Protein AF-A0A1M5NQN8-F1 (afdb_monomer)

Solvent-accessible surface area (backbone atoms only — not comparable to full-atom values): 20149 Å² total; per-residue (Å²): 104,71,67,58,52,50,56,49,52,51,57,57,68,63,47,86,49,91,84,40,35,64,59,48,24,51,52,28,48,53,45,14,55,54,44,23,55,51,35,32,51,47,25,56,45,39,74,43,70,55,73,61,19,51,55,47,24,47,38,27,42,52,36,19,49,41,28,49,76,54,67,59,42,78,74,46,61,62,46,47,54,61,38,53,51,44,54,52,55,56,66,67,54,67,66,55,68,77,81,61,94,63,87,83,78,69,90,84,66,91,66,89,72,79,67,76,72,71,77,74,75,77,72,79,78,75,86,70,91,69,92,70,90,75,87,76,85,83,79,83,79,82,78,76,87,75,83,70,80,79,80,73,76,73,87,70,82,78,74,68,59,65,66,58,48,65,64,44,49,62,53,47,66,72,39,42,67,62,51,50,50,52,51,51,52,52,50,50,47,54,52,46,50,54,57,57,70,64,44,93,68,93,68,84,83,89,73,74,88,68,81,83,66,84,86,64,76,88,84,62,82,41,78,45,79,42,88,66,67,31,32,47,32,35,48,95,63,20,35,30,43,36,31,77,54,74,89,58,76,69,42,77,46,23,34,54,87,78,70,47,64,47,76,52,46,54,42,37,39,34,79,88,70,54,73,46,59,39,47,35,28,32,29,41,93,90,28,35,34,39,36,34,36,50,49,87,49,27,48,64,50,49,29,46,47,36,72,40,63,34,37,32,45,59,80,45,76,44,62,21,74,66,34,40,62,56,36,56,72,35,74,83,48,32,68,29,66,53,88,129

Radius of gyration: 38.52 Å; Cα contacts (8 Å, |Δi|>4): 360; chains: 1; bounding box: 118×44×88 Å

Organism: NCBI:txid299255

Mean predicted aligned error: 21.18 Å

pLDDT: mean 73.25, std 17.73, range [36.5, 96.25]

Sequence (340 aa):
MALVGLVFLMAVLLHGMAGASLWIGLSGLISAGLGFLASRRRLLDAQRPVAAAAINAAAWGLFSLAMFASGGANWSWWLLIPVMASIVAFSMLPSQTRQSTREGGVWGYQGPMSRPAQPRRNYRVEPSLDGESGEQDYTPYDSHDSQQDDWQPSAAVKIDWGQWTAKLRPLLVRYARPLAAVSAVLVLSLVGIRWYSGLPSAEVEANSAVVAEPLAAPSFEHSVSMPDNYELLLNQDGLIVAWPGDMAPEGELWSLLTAQGERRCRVARFNNGTEYRPVKVEVWKDGVHYAYFSPLDTADMVFDVAMRGNFSLCGYTFGLSGSMDQLRGHPAFALYTRKR

Structure (mmCIF, N/CA/C/O backbone):
data_AF-A0A1M5NQN8-F1
#
_entry.id   AF-A0A1M5NQN8-F1
#
loop_
_atom_site.group_PDB
_atom_site.id
_atom_site.type_symbol
_atom_site.label_atom_id
_atom_site.label_alt_id
_atom_site.label_comp_id
_atom_site.label_asym_id
_atom_site.label_entity_id
_atom_site.label_seq_id
_atom_site.pdbx_PDB_ins_code
_atom_site.Cartn_x
_atom_site.Cartn_y
_atom_site.Cartn_z
_atom_site.occupancy
_atom_site.B_iso_or_equiv
_atom_site.auth_seq_id
_atom_site.auth_comp_id
_atom_site.auth_asym_id
_atom_site.auth_atom_id
_atom_site.pdbx_PDB_model_num
ATOM 1 N N . MET A 1 1 ? -25.262 -2.615 20.911 1.00 60.66 1 MET A N 1
ATOM 2 C CA . MET A 1 1 ? -23.922 -3.238 20.954 1.00 60.66 1 MET A CA 1
ATOM 3 C C . MET A 1 1 ? -23.629 -4.004 19.672 1.00 60.66 1 MET A C 1
ATOM 5 O O . MET A 1 1 ? -22.731 -3.579 18.968 1.00 60.66 1 MET A O 1
ATOM 9 N N . ALA A 1 2 ? -24.416 -5.024 19.301 1.00 55.19 2 ALA A N 1
ATOM 10 C CA . ALA A 1 2 ? -24.197 -5.793 18.063 1.00 55.19 2 ALA A CA 1
ATOM 11 C C . ALA A 1 2 ? -24.144 -4.932 16.782 1.00 55.19 2 ALA A C 1
ATOM 13 O O . ALA A 1 2 ? -23.232 -5.085 15.982 1.00 55.19 2 ALA A O 1
ATOM 14 N N . LEU A 1 3 ? -25.049 -3.957 16.639 1.00 60.19 3 LEU A N 1
ATOM 15 C CA . LEU A 1 3 ? -25.075 -3.051 15.482 1.00 60.19 3 LEU A CA 1
ATOM 16 C C . LEU A 1 3 ? -23.837 -2.135 15.403 1.00 60.19 3 LEU A C 1
ATOM 18 O O . LEU A 1 3 ? -23.342 -1.873 14.318 1.00 60.19 3 LEU A O 1
ATOM 22 N N . VAL A 1 4 ? -23.290 -1.712 16.549 1.00 62.19 4 VAL A N 1
ATOM 23 C CA . VAL A 1 4 ? -22.056 -0.901 16.612 1.00 62.19 4 VAL A CA 1
ATOM 24 C C . VAL A 1 4 ? -20.844 -1.743 16.211 1.00 62.19 4 VAL A C 1
ATOM 26 O O . VAL A 1 4 ? -20.014 -1.290 15.433 1.00 62.19 4 VAL A O 1
ATOM 29 N N . GLY A 1 5 ? -20.785 -2.994 16.683 1.00 62.47 5 GLY A N 1
ATOM 30 C CA . GLY A 1 5 ? -19.760 -3.949 16.265 1.00 62.47 5 GLY A CA 1
ATOM 31 C C . GLY A 1 5 ? -19.822 -4.252 14.768 1.00 62.47 5 GLY A C 1
ATOM 32 O O . GLY A 1 5 ? -18.787 -4.279 14.120 1.00 62.47 5 GLY A O 1
ATOM 33 N N . LEU A 1 6 ? -21.023 -4.405 14.203 1.00 65.25 6 LEU A N 1
ATOM 34 C CA . LEU A 1 6 ? -21.218 -4.706 12.783 1.00 65.25 6 LEU A CA 1
ATOM 35 C C . LEU A 1 6 ? -20.843 -3.531 11.869 1.00 65.25 6 LEU A C 1
ATOM 37 O O . LEU A 1 6 ? -20.145 -3.734 10.881 1.00 65.25 6 LEU A O 1
ATOM 41 N N . VAL A 1 7 ? -21.239 -2.302 12.222 1.00 64.62 7 VAL A N 1
ATOM 42 C CA . VAL A 1 7 ? -20.843 -1.087 11.484 1.00 64.62 7 VAL A CA 1
ATOM 43 C C . VAL A 1 7 ? -19.325 -0.909 11.505 1.00 64.62 7 VAL A C 1
ATOM 45 O O . VAL A 1 7 ? -18.723 -0.581 10.485 1.00 64.62 7 VAL A O 1
ATOM 48 N N . PHE A 1 8 ? -18.690 -1.182 12.644 1.00 64.75 8 PHE A N 1
ATOM 49 C CA . PHE A 1 8 ? -17.242 -1.089 12.757 1.00 64.75 8 PHE A CA 1
ATOM 50 C C . PHE A 1 8 ? -16.509 -2.201 11.991 1.00 64.75 8 PHE A C 1
ATOM 52 O O . PHE A 1 8 ? -15.527 -1.928 11.309 1.00 64.75 8 PHE A O 1
ATOM 59 N N . LEU A 1 9 ? -17.006 -3.439 12.039 1.00 65.75 9 LEU A N 1
ATOM 60 C CA . LEU A 1 9 ? -16.447 -4.567 11.289 1.00 65.75 9 LEU A CA 1
ATOM 61 C C . LEU A 1 9 ? -16.553 -4.318 9.776 1.00 65.75 9 LEU A C 1
ATOM 63 O O . LEU A 1 9 ? -15.612 -4.586 9.036 1.00 65.75 9 LEU A O 1
ATOM 67 N N . MET A 1 10 ? -17.648 -3.704 9.323 1.00 63.75 10 MET A N 1
ATOM 68 C CA . MET A 1 10 ? -17.805 -3.290 7.930 1.00 63.75 10 MET A CA 1
ATOM 69 C C . MET A 1 10 ? -16.826 -2.167 7.538 1.00 63.75 10 MET A C 1
ATOM 71 O O . MET A 1 10 ? -16.223 -2.235 6.470 1.00 63.75 10 MET A O 1
ATOM 75 N N . ALA A 1 11 ? -16.599 -1.177 8.410 1.00 63.69 11 ALA A N 1
ATOM 76 C CA . ALA A 1 11 ? -15.593 -0.128 8.194 1.00 63.69 11 ALA A CA 1
ATOM 77 C C . ALA A 1 11 ? -14.153 -0.683 8.158 1.00 63.69 11 ALA A C 1
ATOM 79 O O . ALA A 1 11 ? -13.321 -0.212 7.388 1.00 63.69 11 ALA A O 1
ATOM 80 N N . VAL A 1 12 ? -13.886 -1.725 8.950 1.00 64.62 12 VAL A N 1
ATOM 81 C CA . VAL A 1 12 ? -12.635 -2.496 8.971 1.00 64.62 12 VAL A CA 1
ATOM 82 C C . VAL A 1 12 ? -12.430 -3.312 7.689 1.00 64.62 12 VAL A C 1
ATOM 84 O O . VAL A 1 12 ? -11.321 -3.353 7.167 1.00 64.62 12 VAL A O 1
ATOM 87 N N . LEU A 1 13 ? -13.477 -3.935 7.142 1.00 63.62 13 LEU A N 1
ATOM 88 C CA . LEU A 1 13 ? -13.383 -4.717 5.900 1.00 63.62 13 LEU A CA 1
ATOM 89 C C . LEU A 1 13 ? -13.145 -3.837 4.665 1.00 63.62 13 LEU A C 1
ATOM 91 O O . LEU A 1 13 ? -12.496 -4.264 3.714 1.00 63.62 13 LEU A O 1
ATOM 95 N N . LEU A 1 14 ? -13.618 -2.591 4.693 1.00 59.41 14 LEU A N 1
ATOM 96 C CA . LEU A 1 14 ? -13.398 -1.603 3.631 1.00 59.41 14 LEU A CA 1
ATOM 97 C C . LEU A 1 14 ? -11.989 -0.970 3.671 1.00 59.41 14 LEU A C 1
ATOM 99 O O . LEU A 1 14 ? -11.660 -0.144 2.822 1.00 59.41 14 LEU A O 1
ATOM 103 N N . HIS A 1 15 ? -11.137 -1.365 4.624 1.00 59.12 15 HIS A N 1
ATOM 104 C CA . HIS A 1 15 ? -9.802 -0.799 4.843 1.00 59.12 15 HIS A CA 1
ATOM 105 C C . HIS A 1 15 ? -8.756 -1.162 3.780 1.00 59.12 15 HIS A C 1
ATOM 107 O O . HIS A 1 15 ? -7.703 -0.535 3.726 1.00 59.12 15 HIS A O 1
ATOM 113 N N . GLY A 1 16 ? -9.034 -2.142 2.914 1.00 53.38 16 GLY A N 1
ATOM 114 C CA . GLY A 1 16 ? -8.096 -2.607 1.884 1.00 53.38 16 GLY A CA 1
ATOM 115 C C . GLY A 1 16 ? -7.756 -1.585 0.789 1.00 53.38 16 GLY A C 1
ATOM 116 O O . GLY A 1 16 ? -6.960 -1.891 -0.094 1.00 53.38 16 GLY A O 1
ATOM 117 N N . MET A 1 17 ? -8.337 -0.381 0.816 1.00 53.09 17 MET A N 1
ATOM 118 C CA . MET A 1 17 ? -8.024 0.693 -0.127 1.00 53.09 17 MET A CA 1
ATOM 119 C C . MET A 1 17 ? -7.106 1.726 0.541 1.00 53.09 17 MET A C 1
ATOM 121 O O . MET A 1 17 ? -7.462 2.346 1.544 1.00 53.09 17 MET A O 1
ATOM 125 N N . ALA A 1 18 ? -5.898 1.875 -0.008 1.00 46.16 18 ALA A N 1
ATOM 126 C CA . ALA A 1 18 ? -4.825 2.721 0.511 1.00 46.16 18 ALA A CA 1
ATOM 127 C C . ALA A 1 18 ? -5.304 4.144 0.884 1.00 46.16 18 ALA A C 1
ATOM 129 O O . ALA A 1 18 ? -5.974 4.808 0.095 1.00 46.16 18 ALA A O 1
ATOM 130 N N . GLY A 1 19 ? -4.949 4.606 2.092 1.00 57.12 19 GLY A N 1
ATOM 131 C CA . GLY A 1 19 ? -5.297 5.939 2.621 1.00 57.12 19 GLY A CA 1
ATOM 132 C C . GLY A 1 19 ? -6.393 5.972 3.702 1.00 57.12 19 GLY A C 1
ATOM 133 O O . GLY A 1 19 ? -6.765 7.044 4.175 1.00 57.12 19 GLY A O 1
ATOM 134 N N . ALA A 1 20 ? -6.905 4.818 4.139 1.00 66.00 20 ALA A N 1
ATOM 135 C CA . ALA A 1 20 ? -8.083 4.725 5.010 1.00 66.00 20 ALA A CA 1
ATOM 136 C C . ALA A 1 20 ? -7.829 4.827 6.537 1.00 66.00 20 ALA A C 1
ATOM 138 O O . ALA A 1 20 ? -8.772 4.687 7.318 1.00 66.00 20 ALA A O 1
ATOM 139 N N . SER A 1 21 ? -6.601 5.076 7.009 1.00 71.19 21 SER A N 1
ATOM 140 C CA . SER A 1 21 ? -6.281 5.098 8.456 1.00 71.19 21 SER A CA 1
ATOM 141 C C . SER A 1 21 ? -6.960 6.243 9.219 1.00 71.19 21 SER A C 1
ATOM 143 O O . SER A 1 21 ? -7.408 6.049 10.351 1.00 71.19 21 SER A O 1
ATOM 145 N N . LEU A 1 22 ? -7.134 7.406 8.581 1.00 71.38 22 LEU A N 1
ATOM 146 C CA . LEU A 1 22 ? -7.891 8.529 9.145 1.00 71.38 22 LEU A CA 1
ATOM 147 C C . LEU A 1 22 ? -9.381 8.189 9.296 1.00 71.38 22 LEU A C 1
ATOM 149 O O . LEU A 1 22 ? -9.979 8.464 10.336 1.00 71.38 22 LEU A O 1
ATOM 153 N N . TRP A 1 23 ? -9.964 7.528 8.295 1.00 73.81 23 TRP A N 1
ATOM 154 C CA . TRP A 1 23 ? -11.361 7.094 8.323 1.00 73.81 23 TRP A CA 1
ATOM 155 C C . TRP A 1 23 ? -11.611 6.027 9.389 1.00 73.81 23 TRP A C 1
ATOM 157 O O . TRP A 1 23 ? -12.623 6.089 10.087 1.00 73.81 23 TRP A O 1
ATOM 167 N N . ILE A 1 24 ? -10.666 5.104 9.593 1.00 74.44 24 ILE A N 1
ATOM 168 C CA . ILE A 1 24 ? -10.747 4.134 10.690 1.00 74.44 24 ILE A CA 1
ATOM 169 C C . ILE A 1 24 ? -10.656 4.816 12.046 1.00 74.44 24 ILE A C 1
ATOM 171 O O . ILE A 1 24 ? -11.507 4.551 12.892 1.00 74.44 24 ILE A O 1
ATOM 175 N N . GLY A 1 25 ? -9.691 5.714 12.250 1.00 73.94 25 GLY A N 1
ATOM 176 C CA . GLY A 1 25 ? -9.583 6.461 13.504 1.00 73.94 25 GLY A CA 1
ATOM 177 C C . GLY A 1 25 ? -10.870 7.228 13.824 1.00 73.94 25 GLY A C 1
ATOM 178 O O . GLY A 1 25 ? -11.370 7.167 14.947 1.00 73.94 25 GLY A O 1
ATOM 179 N N . LEU A 1 26 ? -11.465 7.873 12.817 1.00 77.81 26 LEU A N 1
ATOM 180 C CA . LEU A 1 26 ? -12.710 8.629 12.962 1.00 77.81 26 LEU A CA 1
ATOM 181 C C . LEU A 1 26 ? -13.907 7.708 13.245 1.00 77.81 26 LEU A C 1
ATOM 183 O O . LEU A 1 26 ? -14.689 7.973 14.160 1.00 77.81 26 LEU A O 1
ATOM 187 N N . SER A 1 27 ? -14.015 6.582 12.534 1.00 78.81 27 SER A N 1
ATOM 188 C CA . SER A 1 27 ? -15.051 5.573 12.792 1.00 78.81 27 SER A CA 1
ATOM 189 C C . SER A 1 27 ? -14.915 4.939 14.182 1.00 78.81 27 SER A C 1
ATOM 191 O O . SER A 1 27 ? -15.915 4.733 14.866 1.00 78.81 27 SER A O 1
ATOM 193 N N . GLY A 1 28 ? -13.686 4.691 14.644 1.00 79.75 28 GLY A N 1
ATOM 194 C CA . GLY A 1 28 ? -13.396 4.170 15.975 1.00 79.75 28 GLY A CA 1
ATOM 195 C C . GLY A 1 28 ? -13.783 5.160 17.074 1.00 79.75 28 GLY A C 1
ATOM 196 O O . GLY A 1 28 ? -14.338 4.757 18.095 1.00 79.75 28 GLY A O 1
ATOM 197 N N . LEU A 1 29 ? -13.604 6.462 16.835 1.00 80.94 29 LEU A N 1
ATOM 198 C CA . LEU A 1 29 ? -13.992 7.522 17.768 1.00 80.94 29 LEU A CA 1
ATOM 199 C C . LEU A 1 29 ? -15.522 7.667 17.873 1.00 80.94 29 LEU A C 1
ATOM 201 O O . LEU A 1 29 ? -16.063 7.802 18.973 1.00 80.94 29 LEU A O 1
ATOM 205 N N . ILE A 1 30 ? -16.235 7.538 16.748 1.00 83.38 30 ILE A N 1
ATOM 206 C CA . ILE A 1 30 ? -17.706 7.451 16.730 1.00 83.38 30 ILE A CA 1
ATOM 207 C C . ILE A 1 30 ? -18.174 6.194 17.482 1.00 83.38 30 ILE A C 1
ATOM 209 O O . ILE A 1 30 ? -19.065 6.271 18.335 1.00 83.38 30 ILE A O 1
ATOM 213 N N . SER A 1 31 ? -17.540 5.046 17.227 1.00 83.06 31 SER A N 1
ATOM 214 C CA . SER A 1 31 ? -17.816 3.785 17.924 1.00 83.06 31 SER A CA 1
ATOM 215 C C . SER A 1 31 ? -17.537 3.867 19.426 1.00 83.06 31 SER A C 1
ATOM 217 O O . SER A 1 31 ? -18.308 3.310 20.204 1.00 83.06 31 SER A O 1
ATOM 219 N N . ALA A 1 32 ? -16.522 4.622 19.860 1.00 85.19 32 ALA A N 1
ATOM 220 C CA . ALA A 1 32 ? -16.271 4.928 21.271 1.00 85.19 32 ALA A CA 1
ATOM 221 C C . ALA A 1 32 ? -17.464 5.651 21.914 1.00 85.19 32 ALA A C 1
ATOM 223 O O . ALA A 1 32 ? -17.927 5.251 22.985 1.00 85.19 32 ALA A O 1
ATOM 224 N N . GLY A 1 33 ? -17.996 6.685 21.252 1.00 83.31 33 GLY A N 1
ATOM 225 C CA . GLY A 1 33 ? -19.160 7.433 21.735 1.00 83.31 33 GLY A CA 1
ATOM 226 C C . GLY A 1 33 ? -20.417 6.563 21.831 1.00 83.31 33 GLY A C 1
ATOM 227 O O . GLY A 1 33 ? -21.082 6.522 22.871 1.00 83.31 33 GLY A O 1
ATOM 228 N N . LEU A 1 34 ? -20.714 5.799 20.777 1.00 84.25 34 LEU A N 1
ATOM 229 C CA . LEU A 1 34 ? -21.852 4.874 20.753 1.00 84.25 34 LEU A CA 1
ATOM 230 C C . LEU A 1 34 ? -21.693 3.742 21.778 1.00 84.25 34 LEU A C 1
ATOM 232 O O . LEU A 1 34 ? -22.647 3.390 22.477 1.00 84.25 34 LEU A O 1
ATOM 236 N N . GLY A 1 35 ? -20.482 3.199 21.903 1.00 84.94 35 GLY A N 1
ATOM 237 C CA . GLY A 1 35 ? -20.117 2.176 22.876 1.00 84.94 35 GLY A CA 1
ATOM 238 C C . GLY A 1 35 ? -20.283 2.663 24.312 1.00 84.94 35 GLY A C 1
ATOM 239 O O . GLY A 1 35 ? -20.822 1.925 25.137 1.00 84.94 35 GLY A O 1
ATOM 240 N N . PHE A 1 36 ? -19.909 3.914 24.599 1.00 85.75 36 PHE A N 1
ATOM 241 C CA . PHE A 1 36 ? -20.115 4.555 25.899 1.00 85.75 36 PHE A CA 1
ATOM 242 C C . PHE A 1 36 ? -21.596 4.726 26.238 1.00 85.75 36 PHE A C 1
ATOM 244 O O . PHE A 1 36 ? -22.023 4.389 27.340 1.00 85.75 36 PHE A O 1
ATOM 251 N N . LEU A 1 37 ? -22.409 5.234 25.307 1.00 84.88 37 LEU A N 1
ATOM 252 C CA . LEU A 1 37 ? -23.844 5.415 25.547 1.00 84.88 37 LEU A CA 1
ATOM 253 C C . LEU A 1 37 ? -24.545 4.070 25.760 1.00 84.88 37 LEU A C 1
ATOM 255 O O . LEU A 1 37 ? -25.381 3.927 26.657 1.00 84.88 37 LEU A O 1
ATOM 259 N N . ALA A 1 38 ? -24.163 3.060 24.979 1.00 85.06 38 ALA A N 1
ATOM 260 C CA . ALA A 1 38 ? -24.702 1.718 25.110 1.00 85.06 38 ALA A CA 1
ATOM 261 C C . ALA A 1 38 ? -24.260 1.033 26.417 1.00 85.06 38 ALA A C 1
ATOM 263 O O . ALA A 1 38 ? -25.084 0.378 27.061 1.00 85.06 38 ALA A O 1
ATOM 264 N N . SER A 1 39 ? -22.998 1.192 26.841 1.00 85.56 39 SER A N 1
ATOM 265 C CA . SER A 1 39 ? -22.511 0.635 28.111 1.00 85.56 39 SER A CA 1
ATOM 266 C C . SER A 1 39 ? -23.106 1.381 29.301 1.00 85.56 39 SER A C 1
ATOM 268 O O . SER A 1 39 ? -23.525 0.741 30.260 1.00 85.56 39 SER A O 1
ATOM 270 N N . ARG A 1 40 ? -23.256 2.709 29.217 1.00 84.69 40 ARG A N 1
ATOM 271 C CA . ARG A 1 40 ? -23.971 3.524 30.208 1.00 84.69 40 ARG A CA 1
ATOM 272 C C . ARG A 1 40 ? -25.402 3.036 30.396 1.00 84.69 40 ARG A C 1
ATOM 274 O O . ARG A 1 40 ? -25.803 2.836 31.536 1.00 84.69 40 ARG A O 1
ATOM 281 N N . ARG A 1 41 ? -26.153 2.812 29.312 1.00 84.19 41 ARG A N 1
ATOM 282 C CA . ARG A 1 41 ? -27.518 2.269 29.395 1.00 84.19 41 ARG A CA 1
ATOM 283 C C . ARG A 1 41 ? -27.532 0.914 30.107 1.00 84.19 41 ARG A C 1
ATOM 285 O O . ARG A 1 41 ? -28.234 0.766 31.096 1.00 84.19 41 ARG A O 1
ATOM 292 N N . ARG A 1 42 ? -26.697 -0.035 29.669 1.00 82.38 42 ARG A N 1
ATOM 293 C CA . ARG A 1 42 ? -26.606 -1.374 30.283 1.00 82.38 42 ARG A CA 1
ATOM 294 C C . ARG A 1 42 ? -26.195 -1.338 31.755 1.00 82.38 42 ARG A C 1
ATOM 296 O O . ARG A 1 42 ? -26.707 -2.118 32.547 1.00 82.38 42 ARG A O 1
ATOM 303 N N . LEU A 1 43 ? -25.288 -0.440 32.134 1.00 82.12 43 LEU A N 1
ATOM 304 C CA . LEU A 1 43 ? -24.866 -0.278 33.525 1.00 82.12 43 LEU A CA 1
ATOM 305 C C . LEU A 1 43 ? -25.962 0.339 34.390 1.00 82.12 43 LEU A C 1
ATOM 307 O O . LEU A 1 43 ? -26.111 -0.079 35.534 1.00 82.12 43 LEU A O 1
ATOM 311 N N . LEU A 1 44 ? -26.744 1.279 33.851 1.00 81.50 44 LEU A N 1
ATOM 312 C CA . LEU A 1 44 ? -27.929 1.807 34.529 1.00 81.50 44 LEU A CA 1
ATOM 313 C C . LEU A 1 44 ? -28.987 0.711 34.723 1.00 81.50 44 LEU A C 1
ATOM 315 O O . LEU A 1 44 ? -29.487 0.560 35.835 1.00 81.50 44 LEU A O 1
ATOM 319 N N . ASP A 1 45 ? -29.243 -0.104 33.695 1.00 79.06 45 ASP A N 1
ATOM 320 C CA . ASP A 1 45 ? -30.159 -1.255 33.768 1.00 79.06 45 ASP A CA 1
ATOM 321 C C . ASP A 1 45 ? -29.682 -2.317 34.784 1.00 79.06 45 ASP A C 1
ATOM 323 O O . ASP A 1 45 ? -30.486 -3.006 35.409 1.00 79.06 45 ASP A O 1
ATOM 327 N N . ALA A 1 46 ? -28.367 -2.442 34.981 1.00 77.50 46 ALA A N 1
ATOM 328 C CA . ALA A 1 46 ? -27.750 -3.335 35.964 1.00 77.50 46 ALA A CA 1
ATOM 329 C C . ALA A 1 46 ? -27.501 -2.677 37.340 1.00 77.50 46 ALA A C 1
ATOM 331 O O . ALA A 1 46 ? -26.881 -3.302 38.200 1.00 77.50 46 ALA A O 1
ATOM 332 N N . GLN A 1 47 ? -27.925 -1.421 37.546 1.00 80.06 47 GLN A N 1
ATOM 333 C CA . GLN A 1 47 ? -27.672 -0.615 38.755 1.00 80.06 47 GLN A CA 1
ATOM 334 C C . GLN A 1 47 ? -26.189 -0.542 39.175 1.00 80.06 47 GLN A C 1
ATOM 336 O O . GLN A 1 47 ? -25.843 -0.434 40.352 1.00 80.06 47 GLN A O 1
ATOM 341 N N . ARG A 1 48 ? -25.277 -0.597 38.202 1.00 77.25 48 ARG A N 1
ATOM 342 C CA . ARG A 1 48 ? -23.828 -0.506 38.408 1.00 77.25 48 ARG A CA 1
ATOM 343 C C . ARG A 1 48 ? -23.342 0.936 38.218 1.00 77.25 48 ARG A C 1
ATOM 345 O O . ARG A 1 48 ? -23.979 1.724 37.516 1.00 77.25 48 ARG A O 1
ATOM 352 N N . PRO A 1 49 ? -22.196 1.313 38.816 1.00 84.88 49 PRO A N 1
ATOM 353 C CA . PRO A 1 49 ? -21.656 2.655 38.655 1.00 84.88 49 PRO A CA 1
ATOM 354 C C . PRO A 1 49 ? -21.369 2.958 37.180 1.00 84.88 49 PRO A C 1
ATOM 356 O O . PRO A 1 49 ? -20.613 2.248 36.517 1.00 84.88 49 PRO A O 1
ATOM 359 N N . VAL A 1 50 ? -21.917 4.074 36.692 1.00 81.56 50 VAL A N 1
ATOM 360 C CA . VAL A 1 50 ? -21.742 4.549 35.306 1.00 81.56 50 VAL A CA 1
ATOM 361 C C . VAL A 1 50 ? -20.269 4.800 34.964 1.00 81.56 50 VAL A C 1
ATOM 363 O O . VAL A 1 50 ? -19.896 4.749 33.799 1.00 81.56 50 VAL A O 1
ATOM 366 N N . ALA A 1 51 ? -19.406 4.992 35.967 1.00 81.25 51 ALA A N 1
ATOM 367 C CA . ALA A 1 51 ? -17.960 5.103 35.777 1.00 81.25 51 ALA A CA 1
ATOM 368 C C . ALA A 1 51 ? -17.359 3.897 35.030 1.00 81.25 51 ALA A C 1
ATOM 370 O O . ALA A 1 51 ? -16.425 4.074 34.254 1.00 81.25 51 ALA A O 1
ATOM 371 N N . ALA A 1 52 ? -17.926 2.694 35.181 1.00 81.75 52 ALA A N 1
ATOM 372 C CA . ALA A 1 52 ? -17.471 1.520 34.438 1.00 81.75 52 ALA A CA 1
ATOM 373 C C . ALA A 1 52 ? -17.707 1.647 32.918 1.00 81.75 52 ALA A C 1
ATOM 375 O O . ALA A 1 52 ? -16.987 1.028 32.141 1.00 81.75 52 ALA A O 1
ATOM 376 N N . ALA A 1 53 ? -18.639 2.499 32.466 1.00 83.38 53 ALA A N 1
ATOM 377 C CA . ALA A 1 53 ? -18.877 2.754 31.042 1.00 83.38 53 ALA A CA 1
ATOM 378 C C . ALA A 1 53 ? -17.636 3.342 30.355 1.00 83.38 53 ALA A C 1
ATOM 380 O O . ALA A 1 53 ? -17.418 3.105 29.164 1.00 83.38 53 ALA A O 1
ATOM 381 N N . ALA A 1 54 ? -16.811 4.072 31.119 1.00 82.81 54 ALA A N 1
ATOM 382 C CA . ALA A 1 54 ? -15.577 4.679 30.640 1.00 82.81 54 ALA A CA 1
ATOM 383 C C . ALA A 1 54 ? -14.537 3.636 30.213 1.00 82.81 54 ALA A C 1
ATOM 385 O O . ALA A 1 54 ? -13.717 3.942 29.360 1.00 82.81 54 ALA A O 1
ATOM 386 N N . ILE A 1 55 ? -14.595 2.402 30.732 1.00 83.31 55 ILE A N 1
ATOM 387 C CA . ILE A 1 55 ? -13.688 1.316 30.326 1.00 83.31 55 ILE A CA 1
ATOM 388 C C . ILE A 1 55 ? -13.892 0.980 28.845 1.00 83.31 55 ILE A C 1
ATOM 390 O O . ILE A 1 55 ? -12.924 0.873 28.099 1.00 83.31 55 ILE A O 1
ATOM 394 N N . ASN A 1 56 ? -15.149 0.877 28.402 1.00 83.50 56 ASN A N 1
ATOM 395 C CA . ASN A 1 56 ? -15.468 0.615 26.997 1.00 83.50 56 ASN A CA 1
ATOM 396 C C . ASN A 1 56 ? -15.016 1.783 26.105 1.00 83.50 56 ASN A C 1
ATOM 398 O O . ASN A 1 56 ? -14.363 1.585 25.086 1.00 83.50 56 ASN A O 1
ATOM 402 N N . ALA A 1 57 ? -15.301 3.018 26.532 1.00 85.25 57 ALA A N 1
ATOM 403 C CA . ALA A 1 57 ? -14.867 4.216 25.815 1.00 85.25 57 ALA A CA 1
ATOM 404 C C . ALA A 1 57 ? -13.335 4.302 25.705 1.00 85.25 57 ALA A C 1
ATOM 406 O O . ALA A 1 57 ? -12.812 4.631 24.645 1.00 85.25 57 ALA A O 1
ATOM 407 N N . ALA A 1 58 ? -12.620 3.967 26.782 1.00 84.69 58 ALA A N 1
ATOM 408 C CA . ALA A 1 58 ? -11.164 3.952 26.819 1.00 84.69 58 ALA A CA 1
ATOM 409 C C . ALA A 1 58 ? -10.580 2.867 25.907 1.00 84.69 58 ALA A C 1
ATOM 411 O O . ALA A 1 58 ? -9.627 3.150 25.190 1.00 84.69 58 ALA A O 1
ATOM 412 N N . ALA A 1 59 ? -11.162 1.663 25.876 1.00 86.19 59 ALA A N 1
ATOM 413 C CA . ALA A 1 59 ? -10.718 0.591 24.983 1.00 86.19 59 ALA A CA 1
ATOM 414 C C . ALA A 1 59 ? -10.835 1.002 23.505 1.00 86.19 59 ALA A C 1
ATOM 416 O O . ALA A 1 59 ? -9.868 0.892 22.752 1.00 86.19 59 ALA A O 1
ATOM 417 N N . TRP A 1 60 ? -11.985 1.555 23.108 1.00 85.75 60 TRP A N 1
ATOM 418 C CA . TRP A 1 60 ? -12.192 2.085 21.757 1.00 85.75 60 TRP A CA 1
ATOM 419 C C . TRP A 1 60 ? -11.296 3.285 21.438 1.00 85.75 60 TRP A C 1
ATOM 421 O O . TRP A 1 60 ? -10.774 3.387 20.328 1.00 85.75 60 TRP A O 1
ATOM 431 N N . GLY A 1 61 ? -11.094 4.185 22.403 1.00 85.38 61 GLY A N 1
ATOM 432 C CA . GLY A 1 61 ? -10.219 5.346 22.254 1.00 85.38 61 GLY A CA 1
ATOM 433 C C . GLY A 1 61 ? -8.757 4.951 22.056 1.00 85.38 61 GLY A C 1
ATOM 434 O O . GLY A 1 61 ? -8.116 5.446 21.134 1.00 85.38 61 GLY A O 1
ATOM 435 N N . LEU A 1 62 ? -8.250 4.011 22.861 1.00 85.50 62 LEU A N 1
ATOM 436 C CA . LEU A 1 62 ? -6.894 3.473 22.735 1.00 85.50 62 LEU A CA 1
ATOM 437 C C . LEU A 1 62 ? -6.690 2.766 21.398 1.00 85.50 62 LEU A C 1
ATOM 439 O O . LEU A 1 62 ? -5.683 2.999 20.738 1.00 85.50 62 LEU A O 1
ATOM 443 N N . PHE A 1 63 ? -7.657 1.953 20.972 1.00 85.31 63 PHE A N 1
ATOM 444 C CA . PHE A 1 63 ? -7.617 1.312 19.663 1.00 85.31 63 PHE A CA 1
ATOM 445 C C . PHE A 1 63 ? -7.584 2.348 18.524 1.00 85.31 63 PHE A C 1
ATOM 447 O O . PHE A 1 63 ? -6.736 2.266 17.638 1.00 85.31 63 PHE A O 1
ATOM 454 N N . SER A 1 64 ? -8.451 3.364 18.576 1.00 84.31 64 SER A N 1
ATOM 455 C CA . SER A 1 64 ? -8.519 4.420 17.552 1.00 84.31 64 SER A CA 1
ATOM 456 C C . SER A 1 64 ? -7.233 5.242 17.497 1.00 84.31 64 SER A C 1
ATOM 458 O O . SER A 1 64 ? -6.736 5.550 16.415 1.00 84.31 64 SER A O 1
ATOM 460 N N . LEU A 1 65 ? -6.666 5.560 18.663 1.00 83.94 65 LEU A N 1
ATOM 461 C CA . LEU A 1 65 ? -5.404 6.280 18.781 1.00 83.94 65 LEU A CA 1
ATOM 462 C C . LEU A 1 65 ? -4.230 5.444 18.268 1.00 83.94 65 LEU A C 1
ATOM 464 O O . LEU A 1 65 ? -3.384 5.971 17.554 1.00 83.94 65 LEU A O 1
ATOM 468 N N . ALA A 1 66 ? -4.186 4.150 18.586 1.00 82.81 66 ALA A N 1
ATOM 469 C CA . ALA A 1 66 ? -3.146 3.244 18.107 1.00 82.81 66 ALA A CA 1
ATOM 470 C C . ALA A 1 66 ? -3.217 3.047 16.588 1.00 82.81 66 ALA A C 1
ATOM 472 O O . ALA A 1 66 ? -2.186 3.092 15.919 1.00 82.81 66 ALA A O 1
ATOM 473 N N . MET A 1 67 ? -4.420 2.897 16.028 1.00 81.19 67 MET A N 1
ATOM 474 C CA . MET A 1 67 ? -4.637 2.855 14.578 1.00 81.19 67 MET A CA 1
ATOM 475 C C . MET A 1 67 ? -4.182 4.151 13.907 1.00 81.19 67 MET A C 1
ATOM 477 O O . MET A 1 67 ? -3.461 4.117 12.908 1.00 81.19 67 MET A O 1
ATOM 481 N N . PHE A 1 68 ? -4.539 5.296 14.495 1.00 79.44 68 PHE A N 1
ATOM 482 C CA . PHE A 1 68 ? -4.111 6.595 13.995 1.00 79.44 68 PHE A CA 1
ATOM 483 C C . PHE A 1 68 ? -2.593 6.764 14.075 1.00 79.44 68 PHE A C 1
ATOM 485 O O . PHE A 1 68 ? -2.004 7.158 13.084 1.00 79.44 68 PHE A O 1
ATOM 492 N N . ALA A 1 69 ? -1.948 6.430 15.196 1.00 79.56 69 ALA A N 1
ATOM 493 C CA . ALA A 1 69 ? -0.510 6.619 15.404 1.00 79.56 69 ALA A CA 1
ATOM 494 C C . ALA A 1 69 ? 0.352 5.667 14.561 1.00 79.56 69 ALA A C 1
ATOM 496 O O . ALA A 1 69 ? 1.375 6.077 14.016 1.00 79.56 69 ALA A O 1
ATOM 497 N N . SER A 1 70 ? -0.079 4.415 14.405 1.00 77.75 70 SER A N 1
ATOM 498 C CA . SER A 1 70 ? 0.675 3.376 13.690 1.00 77.75 70 SER A CA 1
ATOM 499 C C . SER A 1 70 ? 0.421 3.330 12.183 1.00 77.75 70 SER A C 1
ATOM 501 O O . SER A 1 70 ? 1.071 2.563 11.484 1.00 77.75 70 SER A O 1
ATOM 503 N N . GLY A 1 71 ? -0.538 4.110 11.671 1.00 72.94 71 GLY A N 1
ATOM 504 C CA . GLY A 1 71 ? -0.860 4.119 10.241 1.00 72.94 71 GLY A CA 1
ATOM 505 C C . GLY A 1 71 ? -1.518 2.825 9.759 1.00 72.94 71 GLY A C 1
ATOM 506 O O . GLY A 1 71 ? -1.507 2.562 8.563 1.00 72.94 71 GLY A O 1
ATOM 507 N N . GLY A 1 72 ? -2.100 2.039 10.671 1.00 70.44 72 GLY A N 1
ATOM 508 C CA . GLY A 1 72 ? -2.702 0.741 10.357 1.00 70.44 72 GLY A CA 1
ATOM 509 C C . GLY A 1 72 ? -1.733 -0.442 10.437 1.00 70.44 72 GLY A C 1
ATOM 510 O O . GLY A 1 72 ? -2.026 -1.499 9.883 1.00 70.44 72 GLY A O 1
ATOM 511 N N . ALA A 1 73 ? -0.593 -0.301 11.123 1.00 74.25 73 ALA A N 1
ATOM 512 C CA . ALA A 1 73 ? 0.364 -1.393 11.288 1.00 74.25 73 ALA A CA 1
ATOM 513 C C . ALA A 1 73 ? -0.284 -2.647 11.902 1.00 74.25 73 ALA A C 1
ATOM 515 O O . ALA A 1 73 ? -1.121 -2.553 12.804 1.00 74.25 73 ALA A O 1
ATOM 516 N N . ASN A 1 74 ? 0.173 -3.831 11.483 1.00 76.19 74 ASN A N 1
ATOM 517 C CA . ASN A 1 74 ? -0.413 -5.125 11.862 1.00 76.19 74 ASN A CA 1
ATOM 518 C C . ASN A 1 74 ? -0.550 -5.336 13.383 1.00 76.19 74 ASN A C 1
ATOM 520 O O . ASN A 1 74 ? -1.483 -5.995 13.835 1.00 76.19 74 ASN A O 1
ATOM 524 N N . TRP A 1 75 ? 0.330 -4.741 14.195 1.00 76.56 75 TRP A N 1
ATOM 525 C CA . TRP A 1 75 ? 0.278 -4.884 15.652 1.00 76.56 75 TRP A CA 1
ATOM 526 C C . TRP A 1 75 ? -0.953 -4.216 16.292 1.00 76.56 75 TRP A C 1
ATOM 528 O O . TRP A 1 75 ? -1.442 -4.672 17.325 1.00 76.56 75 TRP A O 1
ATOM 538 N N . SER A 1 76 ? -1.485 -3.158 15.674 1.00 79.06 76 SER A N 1
ATOM 539 C CA . SER A 1 76 ? -2.634 -2.409 16.195 1.00 79.06 76 SER A CA 1
ATOM 540 C C . SER A 1 76 ? -3.934 -3.225 16.169 1.00 79.06 76 SER A C 1
ATOM 542 O O . SER A 1 76 ? -4.837 -2.977 16.967 1.00 79.06 76 SER A O 1
ATOM 544 N N . TRP A 1 77 ? -4.011 -4.264 15.333 1.00 78.50 77 TRP A N 1
ATOM 545 C CA . TRP A 1 77 ? -5.152 -5.179 15.260 1.00 78.50 77 TRP A CA 1
ATOM 546 C C . TRP A 1 77 ? -5.331 -6.022 16.524 1.00 78.50 77 TRP A C 1
ATOM 548 O O . TRP A 1 77 ? -6.462 -6.347 16.887 1.00 78.50 77 TRP A O 1
ATOM 558 N N . TRP A 1 78 ? -4.253 -6.307 17.261 1.00 80.25 78 TRP A N 1
ATOM 559 C CA . TRP A 1 78 ? -4.339 -7.028 18.536 1.00 80.25 78 TRP A CA 1
ATOM 560 C C . TRP A 1 78 ? -5.132 -6.253 19.597 1.00 80.25 78 TRP A C 1
ATOM 562 O O . TRP A 1 78 ? -5.735 -6.857 20.485 1.00 80.25 78 TRP A O 1
ATOM 572 N N . LEU A 1 79 ? -5.224 -4.923 19.472 1.00 81.81 79 LEU A N 1
ATOM 573 C CA . LEU A 1 79 ? -6.031 -4.080 20.357 1.00 81.81 79 LEU A CA 1
ATOM 574 C C . LEU A 1 79 ? -7.546 -4.216 20.118 1.00 81.81 79 LEU A C 1
ATOM 576 O O . LEU A 1 79 ? -8.326 -3.713 20.925 1.00 81.81 79 LEU A O 1
ATOM 580 N N . LEU A 1 80 ? -7.995 -4.946 19.090 1.00 78.75 80 LEU A N 1
ATOM 581 C CA . LEU A 1 80 ? -9.410 -5.318 18.956 1.00 78.75 80 LEU A CA 1
ATOM 582 C C . LEU A 1 80 ? -9.851 -6.348 19.993 1.00 78.75 80 LEU A C 1
ATOM 584 O O . LEU A 1 80 ? -11.016 -6.354 20.385 1.00 78.75 80 LEU A O 1
ATOM 588 N N . ILE A 1 81 ? -8.942 -7.198 20.473 1.00 78.56 81 ILE A N 1
ATOM 589 C CA . ILE A 1 81 ? -9.255 -8.223 21.475 1.00 78.56 81 ILE A CA 1
ATOM 590 C C . ILE A 1 81 ? -9.844 -7.601 22.754 1.00 78.56 81 ILE A C 1
ATOM 592 O O . ILE A 1 81 ? -10.947 -7.999 23.138 1.00 78.56 81 ILE A O 1
ATOM 596 N N . PRO A 1 82 ? -9.208 -6.604 23.408 1.00 78.50 82 PRO A N 1
ATOM 597 C CA . PRO A 1 82 ? -9.789 -5.971 24.592 1.00 78.50 82 PRO A CA 1
ATOM 598 C C . PRO A 1 82 ? -11.083 -5.201 24.288 1.00 78.50 82 PRO A C 1
ATOM 600 O O . PRO A 1 82 ? -11.983 -5.169 25.130 1.00 78.50 82 PRO A O 1
ATOM 603 N N . VAL A 1 83 ? -11.226 -4.631 23.085 1.00 82.44 83 VAL A N 1
ATOM 604 C CA . VAL A 1 83 ? -12.473 -3.983 22.647 1.00 82.44 83 VAL A CA 1
ATOM 605 C C . VAL A 1 83 ? -13.613 -5.003 22.595 1.00 82.44 83 VAL A C 1
ATOM 607 O O . VAL A 1 83 ? -14.654 -4.798 23.222 1.00 82.44 83 VAL A O 1
ATOM 610 N N . MET A 1 84 ? -13.399 -6.141 21.935 1.00 78.31 84 MET A N 1
ATOM 611 C CA . MET A 1 84 ? -14.381 -7.222 21.839 1.00 78.31 84 MET A CA 1
ATOM 612 C C . MET A 1 84 ? -14.698 -7.827 23.208 1.00 78.31 84 MET A C 1
ATOM 614 O O . MET A 1 84 ? -15.871 -7.999 23.545 1.00 78.31 84 MET A O 1
ATOM 618 N N . ALA A 1 85 ? -13.679 -8.064 24.038 1.00 77.25 85 ALA A N 1
ATOM 619 C CA . ALA A 1 85 ? -13.856 -8.554 25.402 1.00 77.25 85 ALA A CA 1
ATOM 620 C C . ALA A 1 85 ? -14.726 -7.604 26.240 1.00 77.25 85 ALA A C 1
ATOM 622 O O . ALA A 1 85 ? -15.617 -8.055 26.961 1.00 77.25 85 ALA A O 1
ATOM 623 N N . SER A 1 86 ? -14.532 -6.288 26.101 1.00 81.12 86 SER A N 1
ATOM 624 C CA . SER A 1 86 ? -15.352 -5.298 26.803 1.00 81.12 86 SER A CA 1
ATOM 625 C C . SER A 1 86 ? -16.816 -5.341 26.350 1.00 81.12 86 SER A C 1
ATOM 627 O O . SER A 1 86 ? -17.716 -5.341 27.190 1.00 81.12 86 SER A O 1
ATOM 629 N N . ILE A 1 87 ? -17.082 -5.465 25.043 1.00 80.50 87 ILE A N 1
ATOM 630 C CA . ILE A 1 87 ? -18.446 -5.564 24.502 1.00 80.50 87 ILE A CA 1
ATOM 631 C C . ILE A 1 87 ? -19.153 -6.799 25.062 1.00 80.50 87 ILE A C 1
ATOM 633 O O . ILE A 1 87 ? -20.295 -6.691 25.519 1.00 80.50 87 ILE A O 1
ATOM 637 N N . VAL A 1 88 ? -18.470 -7.948 25.069 1.00 77.38 88 VAL A N 1
ATOM 638 C CA . VAL A 1 88 ? -19.000 -9.196 25.631 1.00 77.38 88 VAL A CA 1
ATOM 639 C C . VAL A 1 88 ? -19.287 -9.024 27.122 1.00 77.38 88 VAL A C 1
ATOM 641 O O . VAL A 1 88 ? -20.418 -9.269 27.547 1.00 77.38 88 VAL A O 1
ATOM 644 N N . ALA A 1 89 ? -18.334 -8.497 27.894 1.00 76.94 89 ALA A N 1
ATOM 645 C CA . ALA A 1 89 ? -18.489 -8.281 29.331 1.00 76.94 89 ALA A CA 1
ATOM 646 C C . ALA A 1 89 ? -19.694 -7.385 29.671 1.00 76.94 89 ALA A C 1
ATOM 648 O O . ALA A 1 89 ? -20.493 -7.730 30.540 1.00 76.94 89 ALA A O 1
ATOM 649 N N . PHE A 1 90 ? -19.888 -6.268 28.957 1.00 78.38 90 PHE A N 1
ATOM 650 C CA . PHE A 1 90 ? -21.049 -5.394 29.176 1.00 78.38 90 PHE A CA 1
ATOM 651 C C . PHE A 1 90 ? -22.366 -5.994 28.664 1.00 78.38 90 PHE A C 1
ATOM 653 O O . PHE A 1 90 ? -23.432 -5.643 29.172 1.00 78.38 90 PHE A O 1
ATOM 660 N N . SER A 1 91 ? -22.320 -6.885 27.668 1.00 75.38 91 SER A N 1
ATOM 661 C CA . SER A 1 91 ? -23.512 -7.575 27.158 1.00 75.38 91 SER A CA 1
ATOM 662 C C . SER A 1 91 ? -24.017 -8.677 28.094 1.00 75.38 91 SER A C 1
ATOM 664 O O . SER A 1 91 ? -25.227 -8.875 28.182 1.00 75.38 91 SER A O 1
ATOM 666 N N . MET A 1 92 ? -23.106 -9.327 28.828 1.00 74.75 92 MET A N 1
ATOM 667 C CA . MET A 1 92 ? -23.401 -10.394 29.790 1.00 74.75 92 MET A CA 1
ATOM 668 C C . MET A 1 92 ? -23.829 -9.879 31.170 1.00 74.75 92 MET A C 1
ATOM 670 O O . MET A 1 92 ? -24.152 -10.677 32.048 1.00 74.75 92 MET A O 1
ATOM 674 N N . LEU A 1 93 ? -23.852 -8.560 31.389 1.00 74.69 93 LEU A N 1
ATOM 675 C CA . LEU A 1 93 ? -24.351 -8.000 32.642 1.00 74.69 93 LEU A CA 1
ATOM 676 C C . LEU A 1 93 ? -25.843 -8.341 32.814 1.00 74.69 93 LEU A C 1
ATOM 678 O O . LEU A 1 93 ? -26.650 -7.951 31.956 1.00 74.69 93 LEU A O 1
ATOM 682 N N . PRO A 1 94 ? -26.225 -9.018 33.915 1.00 68.50 94 PRO A N 1
ATOM 683 C CA . PRO A 1 94 ? -27.621 -9.309 34.193 1.00 68.50 94 PRO A CA 1
ATOM 684 C C . PRO A 1 94 ? -28.359 -7.990 34.422 1.00 68.50 94 PRO A C 1
ATOM 686 O O . PRO A 1 94 ? -27.928 -7.153 35.221 1.00 68.50 94 PRO A O 1
ATOM 689 N N . SER A 1 95 ? -29.466 -7.787 33.709 1.00 64.44 95 SER A N 1
ATOM 690 C CA . SER A 1 95 ? -30.359 -6.669 33.992 1.00 64.44 95 SER A CA 1
ATOM 691 C C . SER A 1 95 ? -31.013 -6.930 35.340 1.00 64.44 95 SER A C 1
ATOM 693 O O . SER A 1 95 ? -31.815 -7.856 35.471 1.00 64.44 95 SER A O 1
ATOM 695 N N . GLN A 1 96 ? -30.686 -6.119 36.344 1.00 62.25 96 GLN A N 1
ATOM 696 C CA . GLN A 1 96 ? -31.464 -6.082 37.574 1.00 62.25 96 GLN A CA 1
ATOM 697 C C . GLN A 1 96 ? -32.698 -5.237 37.296 1.00 62.25 96 GLN A C 1
ATOM 699 O O . GLN A 1 96 ? -32.810 -4.082 37.713 1.00 62.25 96 GLN A O 1
ATOM 704 N N . THR A 1 97 ? -33.627 -5.821 36.539 1.00 51.19 97 THR A N 1
ATOM 705 C CA . THR A 1 97 ? -34.980 -5.298 36.443 1.00 51.19 97 THR A CA 1
ATOM 706 C C . THR A 1 97 ? -35.455 -5.179 37.879 1.00 51.19 97 THR A C 1
ATOM 708 O O . THR A 1 97 ? -35.499 -6.183 38.589 1.00 51.19 97 THR A O 1
ATOM 711 N N . ARG A 1 98 ? -35.740 -3.956 38.348 1.00 46.88 98 ARG A N 1
ATOM 712 C CA . ARG A 1 98 ? -36.463 -3.787 39.606 1.00 46.88 98 ARG A CA 1
ATOM 713 C C . ARG A 1 98 ? -37.685 -4.692 39.481 1.00 46.88 98 ARG A C 1
ATOM 715 O O . ARG A 1 98 ? -38.610 -4.353 38.746 1.00 46.88 98 ARG A O 1
ATOM 722 N N . GLN A 1 99 ? -37.709 -5.797 40.223 1.00 44.16 99 GLN A N 1
ATOM 723 C CA . GLN A 1 99 ? -38.941 -6.329 40.781 1.00 44.16 99 GLN A CA 1
ATOM 724 C C . GLN A 1 99 ? -39.473 -5.234 41.713 1.00 44.16 99 GLN A C 1
ATOM 726 O O . GLN A 1 99 ? -39.415 -5.305 42.932 1.00 44.16 99 GLN A O 1
ATOM 731 N N . SER A 1 100 ? -39.938 -4.141 41.108 1.00 40.47 100 SER A N 1
ATOM 732 C CA . SER A 1 100 ? -41.040 -3.389 41.651 1.00 40.47 100 SER A CA 1
ATOM 733 C C . SER A 1 100 ? -42.157 -4.417 41.625 1.00 40.47 100 SER A C 1
ATOM 735 O O . SER A 1 100 ? -42.603 -4.806 40.549 1.00 40.47 100 SER A O 1
ATOM 737 N N . THR A 1 101 ? -42.477 -4.941 42.798 1.00 43.12 101 THR A N 1
ATOM 738 C CA . THR A 1 101 ? -43.804 -5.353 43.255 1.00 43.12 101 THR A CA 1
ATOM 739 C C . THR A 1 101 ? -44.952 -4.746 42.435 1.00 43.12 101 THR A C 1
ATOM 741 O O . THR A 1 101 ? -45.639 -3.829 42.870 1.00 43.12 101 THR A O 1
ATOM 744 N N . ARG A 1 102 ? -45.129 -5.233 41.206 1.00 40.97 102 ARG A N 1
ATOM 745 C CA . ARG A 1 102 ? -46.224 -4.956 40.275 1.00 40.97 102 ARG A CA 1
ATOM 746 C C . ARG A 1 102 ? -46.107 -5.954 39.124 1.00 40.97 102 ARG A C 1
ATOM 748 O O . ARG A 1 102 ? -45.478 -5.701 38.106 1.00 40.97 102 ARG A O 1
ATOM 755 N N . GLU A 1 103 ? -46.659 -7.130 39.395 1.00 46.53 103 GLU A N 1
ATOM 756 C CA . GLU A 1 103 ? -47.334 -8.050 38.475 1.00 46.53 103 GLU A CA 1
ATOM 757 C C . GLU A 1 103 ? -47.142 -7.769 36.967 1.00 46.53 103 GLU A C 1
ATOM 759 O O . GLU A 1 103 ? -47.675 -6.793 36.436 1.00 46.53 103 GLU A O 1
ATOM 764 N N . GLY A 1 104 ? -46.471 -8.697 36.272 1.00 45.41 104 GLY A N 1
ATOM 765 C CA . GLY A 1 104 ? -46.773 -9.000 34.867 1.00 45.41 104 GLY A CA 1
ATOM 766 C C . GLY A 1 104 ? -46.170 -8.094 33.788 1.00 45.41 104 GLY A C 1
ATOM 767 O O . GLY A 1 104 ? -46.818 -7.847 32.776 1.00 45.41 104 GLY A O 1
ATOM 768 N N . GLY A 1 105 ? -44.938 -7.612 33.953 1.00 46.50 105 GLY A N 1
ATOM 769 C CA . GLY A 1 105 ? -44.206 -6.929 32.880 1.00 46.50 105 GLY A CA 1
ATOM 770 C C . GLY A 1 105 ? -43.709 -7.901 31.803 1.00 46.50 105 GLY A C 1
ATOM 771 O O . GLY A 1 105 ? -42.583 -8.384 31.872 1.00 46.50 105 GLY A O 1
ATOM 772 N N . VAL A 1 106 ? -44.545 -8.181 30.808 1.00 49.06 106 VAL A N 1
ATOM 773 C CA . VAL A 1 106 ? -44.240 -9.038 29.656 1.00 49.06 106 VAL A CA 1
ATOM 774 C C . VAL A 1 106 ? -43.513 -8.221 28.560 1.00 49.06 106 VAL A C 1
ATOM 776 O O . VAL A 1 106 ? -43.950 -7.135 28.187 1.00 49.06 106 VAL A O 1
ATOM 779 N N . TRP A 1 107 ? -42.375 -8.729 28.064 1.00 51.41 107 TRP A N 1
ATOM 780 C CA . TRP A 1 107 ? -41.613 -8.244 26.889 1.00 51.41 107 TRP A CA 1
ATOM 781 C C . TRP A 1 107 ? -41.130 -6.771 26.867 1.00 51.41 107 TRP A C 1
ATOM 783 O O . TRP A 1 107 ? -41.060 -6.150 25.810 1.00 51.41 107 TRP A O 1
ATOM 793 N N . GLY A 1 108 ? -40.699 -6.205 28.000 1.00 53.94 108 GLY A N 1
ATOM 794 C CA . GLY A 1 108 ? -39.866 -4.985 27.986 1.00 53.94 108 GLY A CA 1
ATOM 795 C C . GLY A 1 108 ? -40.599 -3.655 27.760 1.00 53.94 108 GLY A C 1
ATOM 796 O O . GLY A 1 108 ? -39.953 -2.638 27.503 1.00 53.94 108 GLY A O 1
ATOM 797 N N . TYR A 1 109 ? -41.924 -3.627 2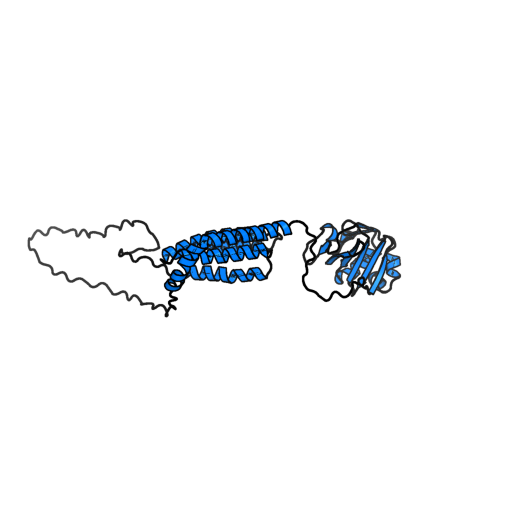7.896 1.00 53.47 109 TYR A N 1
ATOM 798 C CA . TYR A 1 109 ? -42.700 -2.388 27.879 1.00 53.47 109 TYR A CA 1
ATOM 799 C C . TYR A 1 109 ? -42.648 -1.679 29.247 1.00 53.47 109 TYR A C 1
ATOM 801 O O . TYR A 1 109 ? -43.002 -2.262 30.269 1.00 53.47 109 TYR A O 1
ATOM 809 N N . GLN A 1 110 ? -42.214 -0.412 29.266 1.00 56.66 110 GLN A N 1
ATOM 810 C CA . GLN A 1 110 ? -42.124 0.448 30.464 1.00 56.66 110 GLN A CA 1
ATOM 811 C C . GLN A 1 110 ? -43.162 1.587 30.452 1.00 56.66 110 GLN A C 1
ATOM 813 O O . GLN A 1 110 ? -42.892 2.694 30.911 1.00 56.66 110 GLN A O 1
ATOM 818 N N . GLY A 1 111 ? -44.344 1.349 29.886 1.00 56.19 111 GLY A N 1
ATOM 819 C CA . GLY A 1 111 ? -45.460 2.295 29.939 1.00 56.19 111 GLY A CA 1
ATOM 820 C C . GLY A 1 111 ? -46.512 1.890 30.976 1.00 56.19 111 GLY A C 1
ATOM 821 O O . GLY A 1 111 ? -46.552 0.724 31.379 1.00 56.19 111 GLY A O 1
ATOM 822 N N . PRO A 1 112 ? -47.394 2.818 31.397 1.00 52.44 112 PRO A N 1
ATOM 823 C CA . PRO A 1 112 ? -48.578 2.463 32.164 1.00 52.44 112 PRO A CA 1
ATOM 824 C C . PRO A 1 112 ? -49.439 1.546 31.297 1.00 52.44 112 PRO A C 1
ATOM 826 O O . PRO A 1 112 ? -50.088 1.984 30.350 1.00 52.44 112 PRO A O 1
ATOM 829 N N . MET A 1 113 ? -49.410 0.251 31.591 1.00 52.41 113 MET A N 1
ATOM 830 C CA . MET A 1 113 ? -50.405 -0.656 31.051 1.00 52.41 113 MET A CA 1
ATOM 831 C C . MET A 1 113 ? -51.708 -0.312 31.759 1.00 52.41 113 MET A C 1
ATOM 833 O O . MET A 1 113 ? -51.825 -0.477 32.978 1.00 52.41 113 MET A O 1
ATOM 837 N N . SER A 1 114 ? -52.691 0.179 31.009 1.00 53.16 114 SER A N 1
ATOM 838 C CA . SER A 1 114 ? -54.078 0.006 31.407 1.00 53.16 114 SER A CA 1
ATOM 839 C C . SER A 1 114 ? -54.276 -1.497 31.522 1.00 53.16 114 SER A C 1
ATOM 841 O O . SER A 1 114 ? -54.379 -2.206 30.521 1.00 53.16 114 SER A O 1
ATOM 843 N N . ARG A 1 115 ? -54.239 -2.010 32.756 1.00 54.66 115 ARG A N 1
ATOM 844 C CA . ARG A 1 115 ? -54.684 -3.376 33.013 1.00 54.66 115 ARG A CA 1
ATOM 845 C C . ARG A 1 115 ? -56.064 -3.471 32.367 1.00 54.66 115 ARG A C 1
ATOM 847 O O . ARG A 1 115 ? -56.882 -2.586 32.651 1.00 54.66 115 ARG A O 1
ATOM 854 N N . PRO A 1 116 ? -56.354 -4.472 31.514 1.00 50.66 116 PRO A N 1
ATOM 855 C CA . PRO A 1 116 ? -57.750 -4.796 31.298 1.00 50.66 116 PRO A CA 1
ATOM 856 C C . PRO A 1 116 ? -58.301 -4.983 32.706 1.00 50.66 116 PRO A C 1
ATOM 858 O O . PRO A 1 116 ? -57.702 -5.716 33.501 1.00 50.66 116 PRO A O 1
ATOM 861 N N . ALA A 1 117 ? -59.318 -4.194 33.067 1.00 52.66 117 ALA A N 1
ATOM 862 C CA . ALA A 1 117 ? -59.979 -4.360 34.346 1.00 52.66 117 ALA A CA 1
ATOM 863 C C . ALA A 1 117 ? -60.201 -5.862 34.482 1.00 52.66 117 ALA A C 1
ATOM 865 O O . ALA A 1 117 ? -60.771 -6.461 33.562 1.00 52.66 117 ALA A O 1
ATOM 866 N N . GLN A 1 118 ? -59.652 -6.477 35.543 1.00 54.34 118 GLN A N 1
ATOM 867 C CA . GLN A 1 118 ? -59.975 -7.867 35.848 1.00 54.34 118 GLN A CA 1
ATOM 868 C C . GLN A 1 118 ? -61.476 -7.979 35.632 1.00 54.34 118 GLN A C 1
ATOM 870 O O . GLN A 1 118 ? -62.174 -7.074 36.110 1.00 54.34 118 GLN A O 1
ATOM 875 N N . PRO A 1 119 ? -61.969 -8.962 34.857 1.00 48.91 119 PRO A N 1
ATOM 876 C CA . PRO A 1 119 ? -63.394 -9.094 34.678 1.00 48.91 119 PRO A CA 1
ATOM 877 C C . PRO A 1 119 ? -63.950 -9.205 36.090 1.00 48.91 119 PRO A C 1
ATOM 879 O O . PRO A 1 119 ? -63.794 -10.233 36.748 1.00 48.91 119 PRO A O 1
ATOM 882 N N . ARG A 1 120 ? -64.535 -8.108 36.593 1.00 49.00 120 ARG A N 1
ATOM 883 C CA . ARG A 1 120 ? -65.475 -8.167 37.692 1.00 49.00 120 ARG A CA 1
ATOM 884 C C . ARG A 1 120 ? -66.498 -9.097 37.111 1.00 49.00 120 ARG A C 1
ATOM 886 O O . ARG A 1 120 ? -67.189 -8.733 36.160 1.00 49.00 120 ARG A O 1
ATOM 893 N N . ARG A 1 121 ? -66.413 -10.353 37.539 1.00 46.81 121 ARG A N 1
ATOM 894 C CA . ARG A 1 121 ? -67.270 -11.417 37.073 1.00 46.81 121 ARG A CA 1
ATOM 895 C C . ARG A 1 121 ? -68.637 -10.932 37.504 1.00 46.81 121 ARG A C 1
ATOM 897 O O . ARG A 1 121 ? -68.980 -11.007 38.679 1.00 46.81 121 ARG A O 1
ATOM 904 N N . ASN A 1 122 ? -69.329 -10.285 36.570 1.00 51.69 122 ASN A N 1
ATOM 905 C CA . ASN A 1 122 ? -70.729 -9.954 36.672 1.00 51.69 122 ASN A CA 1
ATOM 906 C C . ASN A 1 122 ? -71.401 -11.316 36.732 1.00 51.69 122 ASN A C 1
ATOM 908 O O . ASN A 1 122 ? -71.787 -11.882 35.712 1.00 51.69 122 ASN A O 1
ATOM 912 N N . TYR A 1 123 ? -71.437 -11.889 37.929 1.00 55.09 123 TYR A N 1
ATOM 913 C CA . TYR A 1 123 ? -72.385 -12.925 38.226 1.00 55.09 123 TYR A CA 1
ATOM 914 C C . TYR A 1 123 ? -73.733 -12.250 38.072 1.00 55.09 123 TYR A C 1
ATOM 916 O O . TYR A 1 123 ? -74.098 -11.348 38.827 1.00 55.09 123 TYR A O 1
ATOM 924 N N . ARG A 1 124 ? -74.421 -12.624 36.998 1.00 60.72 124 ARG A N 1
ATOM 925 C CA . ARG A 1 124 ? -75.828 -12.326 36.840 1.00 60.72 124 ARG A CA 1
ATOM 926 C C . ARG A 1 124 ? -76.527 -13.125 37.932 1.00 60.72 124 ARG A C 1
ATOM 928 O O . ARG A 1 124 ? -76.682 -14.333 37.810 1.00 60.72 124 ARG A O 1
ATOM 935 N N . VAL A 1 125 ? -76.817 -12.456 39.040 1.00 57.81 125 VAL A N 1
ATOM 936 C CA . VAL A 1 125 ? -77.664 -12.996 40.097 1.00 57.81 125 VAL A CA 1
ATOM 937 C C . VAL A 1 125 ? -79.085 -12.942 39.546 1.00 57.81 125 VAL A C 1
ATOM 939 O O . VAL A 1 125 ? -79.643 -11.860 39.374 1.00 57.81 125 VAL A O 1
ATOM 942 N N . GLU A 1 126 ? -79.626 -14.099 39.174 1.00 66.38 126 GLU A N 1
ATOM 943 C CA . GLU A 1 126 ? -81.062 -14.245 38.937 1.00 66.38 126 GLU A CA 1
ATOM 944 C C . GLU A 1 126 ? -81.762 -14.052 40.294 1.00 66.38 126 GLU A C 1
ATOM 946 O O . GLU A 1 126 ? -81.335 -14.660 41.281 1.00 66.38 126 GLU A O 1
ATOM 951 N N . PRO A 1 127 ? -82.796 -13.205 40.400 1.00 53.09 127 PRO A N 1
ATOM 952 C CA . PRO A 1 127 ? -83.560 -13.101 41.631 1.00 53.09 127 PRO A CA 1
ATOM 953 C C . PRO A 1 127 ? -84.378 -14.386 41.806 1.00 53.09 127 PRO A C 1
ATOM 955 O O . PRO A 1 127 ? -85.366 -14.600 41.105 1.00 53.09 127 PRO A O 1
ATOM 958 N N . SER A 1 128 ? -83.970 -15.257 42.729 1.00 58.75 128 SER A N 1
ATOM 959 C CA . SER A 1 128 ? -84.811 -16.361 43.190 1.00 58.75 128 SER A CA 1
ATOM 960 C C . SER A 1 128 ? -85.928 -15.796 44.067 1.00 58.75 128 SER A C 1
ATOM 962 O O . SER A 1 128 ? -85.670 -15.055 45.015 1.00 58.75 128 SER A O 1
ATOM 964 N N . LEU A 1 129 ? -87.173 -16.124 43.726 1.00 51.59 129 LEU A N 1
ATOM 965 C CA . LEU A 1 129 ? -88.380 -15.590 44.366 1.00 51.59 129 LEU A CA 1
ATOM 966 C C . LEU A 1 129 ? -88.694 -16.216 45.734 1.00 51.59 129 LEU A C 1
ATOM 968 O O . LEU A 1 129 ? -89.638 -15.781 46.386 1.00 51.59 129 LEU A O 1
ATOM 972 N N . ASP A 1 130 ? -87.876 -17.162 46.189 1.00 51.78 130 ASP A N 1
ATOM 973 C CA . ASP A 1 130 ? -88.014 -17.801 47.491 1.00 51.78 130 ASP A CA 1
ATOM 974 C C . ASP A 1 130 ? -86.822 -17.404 48.368 1.00 51.78 130 ASP A C 1
ATOM 976 O O . ASP A 1 130 ? -85.668 -17.759 48.117 1.00 51.78 130 ASP A O 1
ATOM 980 N N . GLY A 1 131 ? -87.110 -16.553 49.352 1.00 52.22 131 GLY A N 1
ATOM 981 C CA . GLY A 1 131 ? -86.131 -15.937 50.237 1.00 52.22 131 GLY A CA 1
ATOM 982 C C . GLY A 1 131 ? -85.610 -16.887 51.309 1.00 52.22 131 GLY A C 1
ATOM 983 O O . GLY A 1 131 ? -86.037 -16.801 52.456 1.00 52.22 131 GLY A O 1
ATOM 984 N N . GLU A 1 132 ? -84.621 -17.706 50.966 1.00 52.88 132 GLU A N 1
ATOM 985 C CA . GLU A 1 132 ? -83.735 -18.330 51.951 1.00 52.88 132 GLU A CA 1
ATOM 986 C C . GLU A 1 132 ? -82.276 -17.986 51.644 1.00 52.88 132 GLU A C 1
ATOM 988 O O . GLU A 1 132 ? -81.690 -18.399 50.644 1.00 52.88 132 GLU A O 1
ATOM 993 N N . SER A 1 133 ? -81.676 -17.189 52.528 1.00 47.38 133 SER A N 1
ATOM 994 C CA . SER A 1 133 ? -80.244 -16.918 52.541 1.00 47.38 133 SER A CA 1
ATOM 995 C C . SER A 1 133 ? -79.496 -18.162 53.022 1.00 47.38 133 SER A C 1
ATOM 997 O O . SER A 1 133 ? -79.273 -18.336 54.219 1.00 47.38 133 SER A O 1
ATOM 999 N N . GLY A 1 134 ? -79.123 -19.033 52.086 1.00 49.34 134 GLY A N 1
ATOM 1000 C CA . GLY A 1 134 ? -78.185 -20.123 52.332 1.00 49.34 134 GLY A CA 1
ATOM 1001 C C . GLY A 1 134 ? -76.757 -19.589 52.430 1.00 49.34 134 GLY A C 1
ATOM 1002 O O . GLY A 1 134 ? -76.180 -19.143 51.440 1.00 49.34 134 GLY A O 1
ATOM 1003 N N . GLU A 1 135 ? -76.198 -19.626 53.634 1.00 52.16 135 GLU A N 1
ATOM 1004 C CA . GLU A 1 135 ? -74.798 -19.335 53.936 1.00 52.16 135 GLU A CA 1
ATOM 1005 C C . GLU A 1 135 ? -73.916 -20.404 53.260 1.00 52.16 135 GLU A C 1
ATOM 1007 O O . GLU A 1 135 ? -73.886 -21.557 53.687 1.00 52.16 135 GLU A O 1
ATOM 1012 N N . GLN A 1 136 ? -73.264 -20.059 52.142 1.00 50.00 136 GLN A N 1
ATOM 1013 C CA . GLN A 1 136 ? -72.340 -20.961 51.448 1.00 50.00 136 GLN A CA 1
ATOM 1014 C C . GLN A 1 136 ? -70.889 -20.644 51.808 1.00 50.00 136 GLN A C 1
ATOM 1016 O O . GLN A 1 136 ? -70.335 -19.605 51.447 1.00 50.00 136 GLN A O 1
ATOM 1021 N N . ASP A 1 137 ? -70.317 -21.609 52.519 1.00 42.78 137 ASP A N 1
ATOM 1022 C CA . ASP A 1 137 ? -68.924 -21.762 52.910 1.00 42.78 137 ASP A CA 1
ATOM 1023 C C . ASP A 1 137 ? -67.998 -21.743 51.679 1.00 42.78 137 ASP A C 1
ATOM 1025 O O . ASP A 1 137 ? -68.191 -22.484 50.710 1.00 42.78 137 ASP A O 1
ATOM 1029 N N . TYR A 1 138 ? -67.009 -20.849 51.688 1.00 47.97 138 TYR A N 1
ATOM 1030 C CA . TYR A 1 138 ? -66.084 -20.645 50.575 1.00 47.97 138 TYR A CA 1
ATOM 1031 C C . TYR A 1 138 ? -64.793 -21.420 50.839 1.00 47.97 138 TYR A C 1
ATOM 1033 O O . TYR A 1 138 ? -63.911 -20.943 51.550 1.00 47.97 138 TYR A O 1
ATOM 1041 N N . THR A 1 139 ? -64.639 -22.595 50.229 1.00 43.72 139 THR A N 1
ATOM 1042 C CA . THR A 1 139 ? -63.335 -23.267 50.135 1.00 43.72 139 THR A CA 1
ATOM 1043 C C . THR A 1 139 ? -62.571 -22.743 48.913 1.00 43.72 139 THR A C 1
ATOM 1045 O O . THR A 1 139 ? -63.030 -22.959 47.785 1.00 43.72 139 THR A O 1
ATOM 1048 N N . PRO A 1 140 ? -61.411 -22.075 49.074 1.00 42.78 140 PRO A N 1
ATOM 1049 C CA . PRO A 1 140 ? -60.582 -21.672 47.946 1.00 42.78 140 PRO A CA 1
ATOM 1050 C C . PRO A 1 140 ? -59.955 -22.910 47.299 1.00 42.78 140 PRO A C 1
ATOM 1052 O O . PRO A 1 140 ? -59.275 -23.691 47.960 1.00 42.78 140 PRO A O 1
ATOM 1055 N N . TYR A 1 141 ? -60.190 -23.083 46.001 1.00 41.75 141 TYR A N 1
ATOM 1056 C CA . TYR A 1 141 ? -59.553 -24.119 45.196 1.00 41.75 141 TYR A CA 1
ATOM 1057 C C . TYR A 1 141 ? -58.121 -23.682 44.862 1.00 41.75 141 TYR A C 1
ATOM 1059 O O . TYR A 1 141 ? -57.919 -22.660 44.203 1.00 41.75 141 TYR A O 1
ATOM 1067 N N . ASP A 1 142 ? -57.153 -24.455 45.347 1.00 44.03 142 ASP A N 1
ATOM 1068 C CA . ASP A 1 142 ? -55.718 -24.289 45.125 1.00 44.03 142 ASP A CA 1
ATOM 1069 C C . ASP A 1 142 ? -55.393 -24.505 43.637 1.00 44.03 142 ASP A C 1
ATOM 1071 O O . ASP A 1 142 ? -55.604 -25.587 43.078 1.00 44.03 142 ASP A O 1
ATOM 1075 N N . SER A 1 143 ? -54.923 -23.460 42.957 1.00 43.31 143 SER A N 1
ATOM 1076 C CA . SER A 1 143 ? -54.501 -23.543 41.561 1.00 43.31 143 SER A CA 1
ATOM 1077 C C . SER A 1 143 ? -53.014 -23.875 41.491 1.00 43.31 143 SER A C 1
ATOM 1079 O O . SER A 1 143 ? -52.178 -23.001 41.697 1.00 43.31 143 SER A O 1
ATOM 1081 N N . HIS A 1 144 ? -52.745 -25.144 41.187 1.00 40.12 144 HIS A N 1
ATOM 1082 C CA . HIS A 1 144 ? -51.528 -25.719 40.613 1.00 40.12 144 HIS A CA 1
ATOM 1083 C C . HIS A 1 144 ? -50.246 -24.871 40.647 1.00 40.12 144 HIS A C 1
ATOM 1085 O O . HIS A 1 144 ? -50.003 -23.999 39.813 1.00 40.12 144 HIS A O 1
ATOM 1091 N N . ASP A 1 145 ? -49.398 -25.296 41.576 1.00 37.72 145 ASP A N 1
ATOM 1092 C CA . ASP A 1 145 ? -47.953 -25.151 41.660 1.00 37.72 145 ASP A CA 1
ATOM 1093 C C . ASP A 1 145 ? -47.272 -25.386 40.295 1.00 37.72 145 ASP A C 1
ATOM 1095 O O . ASP A 1 145 ? -47.091 -26.518 39.836 1.00 37.72 145 ASP A O 1
ATOM 1099 N N . SER A 1 146 ? -46.916 -24.305 39.601 1.00 39.44 146 SER A N 1
ATOM 1100 C CA . SER A 1 146 ? -45.918 -24.365 38.538 1.00 39.44 146 SER A CA 1
ATOM 1101 C C . SER A 1 146 ? -44.549 -24.342 39.205 1.00 39.44 146 SER A C 1
ATOM 1103 O O . SER A 1 146 ? -44.052 -23.263 39.534 1.00 39.44 146 SER A O 1
ATOM 1105 N N . GLN A 1 147 ? -43.970 -25.532 39.393 1.00 38.47 147 GLN A N 1
ATOM 1106 C CA . GLN A 1 147 ? -42.563 -25.735 39.734 1.00 38.47 147 GLN A CA 1
ATOM 1107 C C . GLN A 1 147 ? -41.692 -24.818 38.872 1.00 38.47 147 GLN A C 1
ATOM 1109 O O . GLN A 1 147 ? -41.472 -25.043 37.682 1.00 38.47 147 GLN A O 1
ATOM 1114 N N . GLN A 1 148 ? -41.240 -23.736 39.489 1.00 43.12 148 GLN A N 1
ATOM 1115 C CA . GLN A 1 148 ? -40.245 -22.849 38.936 1.00 43.12 148 GLN A CA 1
ATOM 1116 C C . GLN A 1 148 ? -38.902 -23.488 39.274 1.00 43.12 148 GLN A C 1
ATOM 1118 O O . GLN A 1 148 ? -38.436 -23.382 40.405 1.00 43.12 148 GLN A O 1
ATOM 1123 N N . ASP A 1 149 ? -38.337 -24.226 38.314 1.00 37.12 149 ASP A N 1
ATOM 1124 C CA . ASP A 1 149 ? -36.994 -24.792 38.421 1.00 37.12 149 ASP A CA 1
ATOM 1125 C C . ASP A 1 149 ? -36.010 -23.677 38.794 1.00 37.12 149 ASP A C 1
ATOM 1127 O O . ASP A 1 149 ? -35.726 -22.760 38.013 1.00 37.12 149 ASP A O 1
ATOM 1131 N N . ASP A 1 150 ? -35.520 -23.758 40.028 1.00 36.50 150 ASP A N 1
ATOM 1132 C CA . ASP A 1 150 ? -34.532 -22.869 40.615 1.00 36.50 150 ASP A CA 1
ATOM 1133 C C . ASP A 1 150 ? -33.190 -23.129 39.915 1.00 36.50 150 ASP A C 1
ATOM 1135 O O . ASP A 1 150 ? -32.358 -23.938 40.334 1.00 36.50 150 ASP A O 1
ATOM 1139 N N . TRP A 1 151 ? -32.981 -22.462 38.780 1.00 39.81 151 TRP A N 1
ATOM 1140 C CA . TRP A 1 151 ? -31.683 -22.421 38.123 1.00 39.81 151 TRP A CA 1
ATOM 1141 C C . TRP A 1 151 ? -30.707 -21.681 39.043 1.00 39.81 151 TRP A C 1
ATOM 1143 O O . TRP A 1 151 ? -30.666 -20.451 39.072 1.00 39.81 151 TRP A O 1
ATOM 1153 N N . GLN A 1 152 ? -29.931 -22.432 39.825 1.00 38.38 152 GLN A N 1
ATOM 1154 C CA . GLN A 1 152 ? -28.850 -21.888 40.639 1.00 38.38 152 GLN A CA 1
ATOM 1155 C C . GLN A 1 152 ? -27.693 -21.467 39.716 1.00 38.38 152 GLN A C 1
ATOM 1157 O O . GLN A 1 152 ? -27.028 -22.337 39.144 1.00 38.38 152 GLN A O 1
ATOM 1162 N N . PRO A 1 153 ? -27.396 -20.161 39.553 1.00 48.44 153 PRO A N 1
ATOM 1163 C CA . PRO A 1 153 ? -26.201 -19.745 38.836 1.00 48.44 153 PRO A CA 1
ATOM 1164 C C . PRO A 1 153 ? -24.971 -20.276 39.577 1.00 48.44 153 PRO A C 1
ATOM 1166 O O . PRO A 1 153 ? -24.742 -19.939 40.741 1.00 48.44 153 PRO A O 1
ATOM 1169 N N . SER A 1 154 ? -24.164 -21.084 38.885 1.00 45.97 154 SER A N 1
ATOM 1170 C CA . SER A 1 154 ? -22.832 -21.513 39.320 1.00 45.97 154 SER A CA 1
ATOM 1171 C C . SER A 1 154 ? -22.073 -20.337 39.935 1.00 45.97 154 SER A C 1
ATOM 1173 O O . SER A 1 154 ? -22.026 -19.272 39.315 1.00 45.97 154 SER A O 1
ATOM 1175 N N . ALA A 1 155 ? -21.512 -20.535 41.133 1.00 47.56 155 ALA A N 1
ATOM 1176 C CA . ALA A 1 155 ? -20.856 -19.532 41.971 1.00 47.56 155 ALA A CA 1
ATOM 1177 C C . ALA A 1 155 ? -20.047 -18.501 41.163 1.00 47.56 155 ALA A C 1
ATOM 1179 O O . ALA A 1 155 ? -18.868 -18.684 40.860 1.00 47.56 155 ALA A O 1
ATOM 1180 N N . ALA A 1 156 ? -20.698 -17.389 40.819 1.00 49.62 156 ALA A N 1
ATOM 1181 C CA . ALA A 1 156 ? -20.041 -16.267 40.184 1.00 49.62 156 ALA A CA 1
ATOM 1182 C C . ALA A 1 156 ? -19.050 -15.690 41.195 1.00 49.62 156 ALA A C 1
ATOM 1184 O O . ALA A 1 156 ? -19.447 -15.283 42.291 1.00 49.62 156 ALA A O 1
ATOM 1185 N N . VAL A 1 157 ? -17.767 -15.658 40.828 1.00 50.12 157 VAL A N 1
ATOM 1186 C CA . VAL A 1 157 ? -16.718 -14.961 41.577 1.00 50.12 157 VAL A CA 1
ATOM 1187 C C . VAL A 1 157 ? -17.204 -13.530 41.819 1.00 50.12 157 VAL A C 1
ATOM 1189 O O . VAL A 1 157 ? -17.240 -12.699 40.908 1.00 50.12 157 VAL A O 1
ATOM 1192 N N . LYS A 1 158 ? -17.643 -13.243 43.048 1.00 51.53 158 LYS A N 1
ATOM 1193 C CA . LYS A 1 158 ? -18.077 -11.907 43.459 1.00 51.53 158 LYS A CA 1
ATOM 1194 C C . LYS A 1 158 ? -16.829 -11.049 43.629 1.00 51.53 158 LYS A C 1
ATOM 1196 O O . LYS A 1 158 ? -16.301 -10.908 44.724 1.00 51.53 158 LYS A O 1
ATOM 1201 N N . ILE A 1 159 ? -16.345 -10.489 42.524 1.00 58.97 159 ILE A N 1
ATOM 1202 C CA . ILE A 1 159 ? -15.347 -9.422 42.562 1.00 58.97 159 ILE A CA 1
ATOM 1203 C C . ILE A 1 159 ? -16.021 -8.218 43.224 1.00 58.97 159 ILE A C 1
ATOM 1205 O O . ILE A 1 159 ? -16.974 -7.648 42.681 1.00 58.97 159 ILE A O 1
ATOM 1209 N N . ASP A 1 160 ? -15.557 -7.853 44.417 1.00 68.19 160 ASP A N 1
ATOM 1210 C CA . ASP A 1 160 ? -16.092 -6.730 45.181 1.00 68.19 160 ASP A CA 1
ATOM 1211 C C . ASP A 1 160 ? -15.570 -5.393 44.623 1.00 68.19 160 ASP A C 1
ATOM 1213 O O . ASP A 1 160 ? -14.678 -4.731 45.159 1.00 68.19 160 ASP A O 1
ATOM 1217 N N . TRP A 1 161 ? -16.140 -4.996 43.482 1.00 61.34 161 TRP A N 1
ATOM 1218 C CA . TRP A 1 161 ? -15.860 -3.734 42.789 1.00 61.34 161 TRP A CA 1
ATOM 1219 C C . TRP A 1 161 ? -16.104 -2.489 43.662 1.00 61.34 161 TRP A C 1
ATOM 1221 O O . TRP A 1 161 ? -15.589 -1.411 43.346 1.00 61.34 161 TRP A O 1
ATOM 1231 N N . GLY A 1 162 ? -16.867 -2.607 44.755 1.00 69.81 162 GLY A N 1
ATOM 1232 C CA . GLY A 1 162 ? -17.149 -1.503 45.674 1.00 69.81 162 GLY A CA 1
ATOM 1233 C C . GLY A 1 162 ? -15.890 -0.993 46.374 1.00 69.81 162 GLY A C 1
ATOM 1234 O O . GLY A 1 162 ? -15.665 0.214 46.441 1.00 69.81 162 GLY A O 1
ATOM 1235 N N . GLN A 1 163 ? -15.010 -1.900 46.802 1.00 70.56 163 GLN A N 1
ATOM 1236 C CA . GLN A 1 163 ? -13.782 -1.537 47.517 1.00 70.56 163 GLN A CA 1
ATOM 1237 C C . GLN A 1 163 ? -12.743 -0.887 46.594 1.00 70.56 163 GLN A C 1
ATOM 1239 O O . GLN A 1 163 ? -12.055 0.063 46.976 1.00 70.56 163 GLN A O 1
ATOM 1244 N N . TRP A 1 164 ? -12.663 -1.363 45.350 1.00 60.81 164 TRP A N 1
ATOM 1245 C CA . TRP A 1 164 ? -11.738 -0.837 44.344 1.00 60.81 164 TRP A CA 1
ATOM 1246 C C . TRP A 1 164 ? -12.160 0.557 43.859 1.00 60.81 164 TRP A C 1
ATOM 1248 O O . TRP A 1 164 ? -11.352 1.486 43.804 1.00 60.81 164 TRP A O 1
ATOM 1258 N N . THR A 1 165 ? -13.454 0.742 43.583 1.00 63.38 165 THR A N 1
ATOM 1259 C CA . THR A 1 165 ? -14.000 2.034 43.136 1.00 63.38 165 THR A CA 1
ATOM 1260 C C . THR A 1 165 ? -14.006 3.088 44.243 1.00 63.38 165 THR A C 1
ATOM 1262 O O . THR A 1 165 ? -13.748 4.257 43.953 1.00 63.38 165 THR A O 1
ATOM 1265 N N . ALA A 1 166 ? -14.213 2.700 45.506 1.00 67.31 166 ALA A N 1
ATOM 1266 C CA . ALA A 1 166 ? -14.149 3.614 46.648 1.00 67.31 166 ALA A CA 1
ATOM 1267 C C . ALA A 1 166 ? -12.747 4.210 46.862 1.00 67.31 166 ALA A C 1
ATOM 1269 O O . ALA A 1 166 ? -12.636 5.386 47.206 1.00 67.31 166 ALA A O 1
ATOM 1270 N N . LYS A 1 167 ? -11.678 3.443 46.597 1.00 71.12 167 LYS A N 1
ATOM 1271 C CA . LYS A 1 167 ? -10.289 3.935 46.670 1.00 71.12 167 LYS A CA 1
ATOM 1272 C C . LYS A 1 167 ? -9.886 4.772 45.453 1.00 71.12 167 LYS A C 1
ATOM 1274 O O . LYS A 1 167 ? -9.158 5.750 45.598 1.00 71.12 167 LYS A O 1
ATOM 1279 N N . LEU A 1 168 ? -10.385 4.432 44.264 1.00 66.56 168 LEU A N 1
ATOM 1280 C CA . LEU A 1 168 ? -10.044 5.132 43.020 1.00 66.56 168 LEU A CA 1
ATOM 1281 C C . LEU A 1 168 ? -10.800 6.444 42.818 1.00 66.56 168 LEU A C 1
ATOM 1283 O O . LEU A 1 168 ? -10.233 7.391 42.284 1.00 66.56 168 LEU A O 1
ATOM 1287 N N . ARG A 1 169 ? -12.061 6.536 43.252 1.00 67.69 169 ARG A N 1
ATOM 1288 C CA . ARG A 1 169 ? -12.899 7.732 43.077 1.00 67.69 169 ARG A CA 1
ATOM 1289 C C . ARG A 1 169 ? -12.283 9.023 43.652 1.00 67.69 169 ARG A C 1
ATOM 1291 O O . ARG A 1 169 ? -12.289 10.014 42.922 1.00 67.69 169 ARG A O 1
ATOM 1298 N N . PRO A 1 170 ? -11.735 9.071 44.884 1.00 71.19 170 PRO A N 1
ATOM 1299 C CA . PRO A 1 170 ? -11.128 10.299 45.405 1.00 71.19 170 PRO A CA 1
ATOM 1300 C C . PRO A 1 170 ? -9.834 10.671 44.666 1.00 71.19 170 PRO A C 1
ATOM 1302 O O . PRO A 1 170 ? -9.583 11.852 44.439 1.00 71.19 170 PRO A O 1
ATOM 1305 N N . LEU A 1 171 ? -9.055 9.679 44.222 1.00 65.56 171 LEU A N 1
ATOM 1306 C CA . LEU A 1 171 ? -7.870 9.881 43.382 1.00 65.56 171 LEU A CA 1
ATOM 1307 C C . LEU A 1 171 ? -8.252 10.453 42.010 1.00 65.56 171 LEU A C 1
ATOM 1309 O O . LEU A 1 171 ? -7.700 11.464 41.585 1.00 65.56 171 LEU A O 1
ATOM 1313 N N . LEU A 1 172 ? -9.254 9.871 41.351 1.00 64.62 172 LEU A N 1
ATOM 1314 C CA . LEU A 1 172 ? -9.736 10.331 40.051 1.00 64.62 172 LEU A CA 1
ATOM 1315 C C . LEU A 1 172 ? -10.327 11.734 40.123 1.00 64.62 172 LEU A C 1
ATOM 1317 O O . LEU A 1 172 ? -10.034 12.533 39.253 1.00 64.62 172 LEU A O 1
ATOM 1321 N N . VAL A 1 173 ? -11.107 12.082 41.149 1.00 74.12 173 VAL A N 1
ATOM 1322 C CA . VAL A 1 173 ? -11.668 13.440 41.273 1.00 74.12 173 VAL A CA 1
ATOM 1323 C C . VAL A 1 173 ? -10.573 14.474 41.562 1.00 74.12 173 VAL A C 1
ATOM 1325 O O . VAL A 1 173 ? -10.610 15.571 41.006 1.00 74.12 173 VAL A O 1
ATOM 1328 N N . ARG A 1 174 ? -9.567 14.118 42.373 1.00 75.25 174 ARG A N 1
ATOM 1329 C CA . ARG A 1 174 ? -8.434 14.998 42.703 1.00 75.25 174 ARG A CA 1
ATOM 1330 C C . ARG A 1 174 ? -7.513 15.238 41.508 1.00 75.25 174 ARG A C 1
ATOM 1332 O O . ARG A 1 174 ? -7.029 16.353 41.332 1.00 75.25 174 ARG A O 1
ATOM 1339 N N . TYR A 1 175 ? -7.308 14.218 40.677 1.00 69.44 175 TYR A N 1
ATOM 1340 C CA . TYR A 1 175 ? -6.424 14.288 39.517 1.00 69.44 175 TYR A CA 1
ATOM 1341 C C . TYR A 1 175 ? -7.161 14.397 38.174 1.00 69.44 175 TYR A C 1
ATOM 1343 O O . TYR A 1 175 ? -6.498 14.475 37.152 1.00 69.44 175 TYR A O 1
ATOM 1351 N N . ALA A 1 176 ? -8.496 14.481 38.130 1.00 64.06 176 ALA A N 1
ATOM 1352 C CA . ALA A 1 176 ? -9.271 14.527 36.880 1.00 64.06 176 ALA A CA 1
ATOM 1353 C C . ALA A 1 176 ? -8.894 15.717 35.995 1.00 64.06 176 ALA A C 1
ATOM 1355 O O . ALA A 1 176 ? -8.748 15.563 34.789 1.00 64.06 176 ALA A O 1
ATOM 1356 N N . ARG A 1 177 ? -8.722 16.902 36.591 1.00 68.00 177 ARG A N 1
ATOM 1357 C CA . ARG A 1 177 ? -8.330 18.118 35.863 1.00 68.00 177 ARG A CA 1
ATOM 1358 C C . ARG A 1 177 ? -6.899 18.032 35.311 1.00 68.00 177 ARG A C 1
ATOM 1360 O O . ARG A 1 177 ? -6.747 18.265 34.113 1.00 68.00 177 ARG A O 1
ATOM 1367 N N . PRO A 1 178 ? -5.869 17.655 36.100 1.00 68.75 178 PRO A N 1
ATOM 1368 C CA . PRO A 1 178 ? -4.528 17.482 35.546 1.00 68.75 178 PRO A CA 1
ATOM 1369 C C . PRO A 1 178 ? -4.424 16.285 34.587 1.00 68.75 178 PRO A C 1
ATOM 1371 O O . PRO A 1 178 ? -3.754 16.410 33.572 1.00 68.75 178 PRO A O 1
ATOM 1374 N N . LEU A 1 179 ? -5.127 15.168 34.817 1.00 67.75 179 LEU A N 1
ATOM 1375 C CA . LEU A 1 179 ? -5.169 14.037 33.875 1.00 67.75 179 LEU A CA 1
ATOM 1376 C C . LEU A 1 179 ? -5.824 14.417 32.548 1.00 67.75 179 LEU A C 1
ATOM 1378 O O . LEU A 1 179 ? -5.302 14.058 31.499 1.00 67.75 179 LEU A O 1
ATOM 1382 N N . ALA A 1 180 ? -6.932 15.164 32.578 1.00 66.62 180 ALA A N 1
ATOM 1383 C CA . ALA A 1 180 ? -7.576 15.653 31.365 1.00 66.62 180 ALA A CA 1
ATOM 1384 C C . ALA A 1 180 ? -6.643 16.591 30.588 1.00 66.62 180 ALA A C 1
ATOM 1386 O O . ALA A 1 180 ? -6.485 16.420 29.383 1.00 66.62 180 ALA A O 1
ATOM 1387 N N . ALA A 1 181 ? -5.958 17.510 31.277 1.00 66.75 181 ALA A N 1
ATOM 1388 C CA . ALA A 1 181 ? -4.986 18.409 30.659 1.00 66.75 181 ALA A CA 1
ATOM 1389 C C . ALA A 1 181 ? -3.800 17.650 30.041 1.00 66.75 181 ALA A C 1
ATOM 1391 O O . ALA A 1 181 ? -3.465 17.882 28.884 1.00 66.75 181 ALA A O 1
ATOM 1392 N N . VAL A 1 182 ? -3.215 16.689 30.764 1.00 67.75 182 VAL A N 1
ATOM 1393 C CA . VAL A 1 182 ? -2.116 15.852 30.254 1.00 67.75 182 VAL A CA 1
ATOM 1394 C C . VAL A 1 182 ? -2.576 15.015 29.062 1.00 67.75 182 VAL A C 1
ATOM 1396 O O . VAL A 1 182 ? -1.878 14.958 28.056 1.00 67.75 182 VAL A O 1
ATOM 1399 N N . SER A 1 183 ? -3.771 14.423 29.125 1.00 64.69 183 SER A N 1
ATOM 1400 C CA . SER A 1 183 ? -4.325 13.656 28.005 1.00 64.69 183 SER A CA 1
ATOM 1401 C C . SER A 1 183 ? -4.602 14.529 26.779 1.00 64.69 183 SER A C 1
ATOM 1403 O O . SER A 1 183 ? -4.320 14.108 25.665 1.00 64.69 183 SER A O 1
ATOM 1405 N N . ALA A 1 184 ? -5.079 15.764 26.967 1.00 66.50 184 ALA A N 1
ATOM 1406 C CA . ALA A 1 184 ? -5.326 16.701 25.878 1.00 66.50 184 ALA A CA 1
ATOM 1407 C C . ALA A 1 184 ? -4.018 17.158 25.222 1.00 66.50 184 ALA A C 1
ATOM 1409 O O . ALA A 1 184 ? -3.931 17.186 23.999 1.00 66.50 184 ALA A O 1
ATOM 1410 N N . VAL A 1 185 ? -2.984 17.446 26.020 1.00 73.62 185 VAL A N 1
ATOM 1411 C CA . VAL A 1 185 ? -1.643 17.775 25.512 1.00 73.62 185 VAL A CA 1
ATOM 1412 C C . VAL A 1 185 ? -1.039 16.589 24.765 1.00 73.62 185 VAL A C 1
ATOM 1414 O O . VAL A 1 185 ? -0.449 16.785 23.712 1.00 73.62 185 VAL A O 1
ATOM 1417 N N . LEU A 1 186 ? -1.228 15.364 25.260 1.00 66.25 186 LEU A N 1
ATOM 1418 C CA . LEU A 1 186 ? -0.710 14.152 24.626 1.00 66.25 186 LEU A CA 1
ATOM 1419 C C . LEU A 1 186 ? -1.444 13.820 23.316 1.00 66.25 186 LEU A C 1
ATOM 1421 O O . LEU A 1 186 ? -0.834 13.383 22.348 1.00 66.25 186 LEU A O 1
ATOM 1425 N N . VAL A 1 187 ? -2.752 14.074 23.245 1.00 68.38 187 VAL A N 1
ATOM 1426 C CA . VAL A 1 187 ? -3.513 13.951 21.993 1.00 68.38 187 VAL A CA 1
ATOM 1427 C C . VAL A 1 187 ? -3.091 15.032 20.997 1.00 68.38 187 VAL A C 1
ATOM 1429 O O . VAL A 1 187 ? -2.844 14.721 19.836 1.00 68.38 187 VAL A O 1
ATOM 1432 N N . LEU A 1 188 ? -2.955 16.286 21.437 1.00 70.00 188 LEU A N 1
ATOM 1433 C CA . LEU A 1 188 ? -2.503 17.385 20.580 1.00 70.00 188 LEU A CA 1
ATOM 1434 C C . LEU A 1 188 ? -1.061 17.191 20.105 1.00 70.00 188 LEU A C 1
ATOM 1436 O O . LEU A 1 188 ? -0.765 17.510 18.958 1.00 70.00 188 LEU A O 1
ATOM 1440 N N . SER A 1 189 ? -0.182 16.629 20.938 1.00 68.00 189 SER A N 1
ATOM 1441 C CA . SER A 1 189 ? 1.187 16.314 20.538 1.00 68.00 189 SER A CA 1
ATOM 1442 C C . SER A 1 189 ? 1.221 15.177 19.523 1.00 68.00 189 SER A C 1
ATOM 1444 O O . SER A 1 189 ? 1.936 15.292 18.538 1.00 68.00 189 SER A O 1
ATOM 1446 N N . LEU A 1 190 ? 0.403 14.131 19.675 1.00 60.44 190 LEU A N 1
ATOM 1447 C CA . LEU A 1 190 ? 0.308 13.052 18.685 1.00 60.44 190 LEU A CA 1
ATOM 1448 C C . LEU A 1 190 ? -0.287 13.528 17.350 1.00 60.44 190 LEU A C 1
ATOM 1450 O O . LEU A 1 190 ? 0.188 13.125 16.288 1.00 60.44 190 LEU A O 1
ATOM 1454 N N . VAL A 1 191 ? -1.285 14.417 17.385 1.00 68.19 191 VAL A N 1
ATOM 1455 C CA . VAL A 1 191 ? -1.834 15.057 16.176 1.00 68.19 191 VAL A CA 1
ATOM 1456 C C . VAL A 1 191 ? -0.799 15.983 15.536 1.00 68.19 191 VAL A C 1
ATOM 1458 O O . VAL A 1 191 ? -0.641 15.950 14.320 1.00 68.19 191 VAL A O 1
ATOM 1461 N N . GLY A 1 192 ? -0.062 16.754 16.339 1.00 68.50 192 GLY A N 1
ATOM 1462 C CA . GLY A 1 192 ? 1.021 17.627 15.885 1.00 68.50 192 GLY A CA 1
ATOM 1463 C C . GLY A 1 192 ? 2.183 16.854 15.264 1.00 68.50 192 GLY A C 1
ATOM 1464 O O . GLY A 1 192 ? 2.643 17.225 14.192 1.00 68.50 192 GLY A O 1
ATOM 1465 N N . ILE A 1 193 ? 2.598 15.738 15.871 1.00 65.31 193 ILE A N 1
ATOM 1466 C CA . ILE A 1 193 ? 3.623 14.833 15.332 1.00 65.31 193 ILE A CA 1
ATOM 1467 C C . ILE A 1 193 ? 3.158 14.250 13.999 1.00 65.31 193 ILE A C 1
ATOM 1469 O O . ILE A 1 193 ? 3.949 14.206 13.069 1.00 65.31 193 ILE A O 1
ATOM 1473 N N . ARG A 1 194 ? 1.879 13.873 13.863 1.00 58.41 194 ARG A N 1
ATOM 1474 C CA . ARG A 1 194 ? 1.333 13.390 12.584 1.00 58.41 194 ARG A CA 1
ATOM 1475 C C . ARG A 1 194 ? 1.183 14.462 11.516 1.00 58.41 194 ARG A C 1
ATOM 1477 O O . ARG A 1 194 ? 1.340 14.163 10.338 1.00 58.41 194 ARG A O 1
ATOM 1484 N N . TRP A 1 195 ? 0.875 15.689 11.915 1.00 68.31 195 TRP A N 1
ATOM 1485 C CA . TRP A 1 195 ? 0.890 16.838 11.015 1.00 68.31 195 TRP A CA 1
ATOM 1486 C C . TRP A 1 195 ? 2.310 17.156 10.547 1.00 68.31 195 TRP A C 1
ATOM 1488 O O . TRP A 1 195 ? 2.526 17.410 9.366 1.00 68.31 195 TRP A O 1
ATOM 1498 N N . TYR A 1 196 ? 3.281 17.089 11.457 1.00 60.50 196 TYR A N 1
ATOM 1499 C CA . TYR A 1 196 ? 4.684 17.346 11.163 1.00 60.50 196 TYR A CA 1
ATOM 1500 C C . TYR A 1 196 ? 5.313 16.229 10.321 1.00 60.50 196 TYR A C 1
ATOM 1502 O O . TYR A 1 196 ? 5.995 16.518 9.349 1.00 60.50 196 TYR A O 1
ATOM 1510 N N . SER A 1 197 ? 4.997 14.962 10.603 1.00 54.75 197 SER A N 1
ATOM 1511 C CA . SER A 1 197 ? 5.432 13.805 9.806 1.00 54.75 197 SER A CA 1
ATOM 1512 C C . SER A 1 197 ? 4.702 13.674 8.460 1.00 54.75 197 SER A C 1
ATOM 1514 O O . SER A 1 197 ? 4.963 12.736 7.716 1.00 54.75 197 SER A O 1
ATOM 1516 N N . GLY A 1 198 ? 3.721 14.542 8.183 1.00 49.31 198 GLY A N 1
ATOM 1517 C CA . GLY A 1 198 ? 3.043 14.664 6.889 1.00 49.31 198 GLY A CA 1
ATOM 1518 C C . GLY A 1 198 ? 3.622 15.770 6.000 1.00 49.31 198 GLY A C 1
ATOM 1519 O O . GLY A 1 198 ? 3.255 15.864 4.829 1.00 49.31 198 GLY A O 1
ATOM 1520 N N . LEU A 1 199 ? 4.529 16.598 6.529 1.00 47.41 199 LEU A N 1
ATOM 1521 C CA . LEU A 1 199 ? 5.451 17.363 5.694 1.00 47.41 199 LEU A CA 1
ATOM 1522 C C . LEU A 1 199 ? 6.470 16.365 5.129 1.00 47.41 199 LEU A C 1
ATOM 1524 O O . LEU A 1 199 ? 6.875 15.468 5.869 1.00 47.41 199 LEU A O 1
ATOM 1528 N N . PRO A 1 200 ? 6.879 16.479 3.852 1.00 42.22 200 PRO A N 1
ATOM 1529 C CA . PRO A 1 200 ? 7.874 15.594 3.262 1.00 42.22 200 PRO A CA 1
ATOM 1530 C C . PRO A 1 200 ? 9.238 15.886 3.903 1.00 42.22 200 PRO A C 1
ATOM 1532 O O . PRO A 1 200 ? 10.067 16.606 3.355 1.00 42.22 200 PRO A O 1
ATOM 1535 N N . SER A 1 201 ? 9.438 15.370 5.113 1.00 37.88 201 SER A N 1
ATOM 1536 C CA . SER A 1 201 ? 10.747 15.176 5.705 1.00 37.88 201 SER A CA 1
ATOM 1537 C C . SER A 1 201 ? 11.327 13.956 5.014 1.00 37.88 201 SER A C 1
ATOM 1539 O O . SER A 1 201 ? 10.743 12.871 5.052 1.00 37.88 201 SER A O 1
ATOM 1541 N N . ALA A 1 202 ? 12.435 14.162 4.314 1.00 46.06 202 ALA A N 1
ATOM 1542 C CA . ALA A 1 202 ? 13.263 13.088 3.810 1.00 46.06 202 ALA A CA 1
ATOM 1543 C C . ALA A 1 202 ? 13.795 12.299 5.013 1.00 46.06 202 ALA A C 1
ATOM 1545 O O . ALA A 1 202 ? 14.823 12.648 5.584 1.00 46.06 202 ALA A O 1
ATOM 1546 N N . GLU A 1 203 ? 13.071 11.265 5.432 1.00 38.50 203 GLU A N 1
ATOM 1547 C CA . GLU A 1 203 ? 13.501 10.394 6.516 1.00 38.50 203 GLU A CA 1
ATOM 1548 C C . GLU A 1 203 ? 13.361 8.937 6.088 1.00 38.50 203 GLU A C 1
ATOM 1550 O O . GLU A 1 203 ? 12.294 8.329 6.091 1.00 38.50 203 GLU A O 1
ATOM 1555 N N . VAL A 1 204 ? 14.519 8.450 5.647 1.00 45.59 204 VAL A N 1
ATOM 1556 C CA . VAL A 1 204 ? 15.008 7.075 5.634 1.00 45.59 204 VAL A CA 1
ATOM 1557 C C . VAL A 1 204 ? 14.236 6.192 6.619 1.00 45.59 204 VAL A C 1
ATOM 1559 O O . VAL A 1 204 ? 14.443 6.253 7.833 1.00 45.59 204 VAL A O 1
ATOM 1562 N N . GLU A 1 205 ? 13.367 5.333 6.085 1.00 39.72 205 GLU A N 1
ATOM 1563 C CA . GLU A 1 205 ? 12.760 4.251 6.850 1.00 39.72 205 GLU A CA 1
ATOM 1564 C C . GLU A 1 205 ? 13.839 3.227 7.219 1.00 39.72 205 GLU A C 1
ATOM 1566 O O . GLU A 1 205 ? 14.239 2.369 6.433 1.00 39.72 205 GLU A O 1
ATOM 1571 N N . ALA A 1 206 ? 14.299 3.308 8.464 1.00 45.50 206 ALA A N 1
ATOM 1572 C CA . ALA A 1 206 ? 15.012 2.235 9.130 1.00 45.50 206 ALA A CA 1
ATOM 1573 C C . ALA A 1 206 ? 14.034 1.089 9.441 1.00 45.50 206 ALA A C 1
ATOM 1575 O O . ALA A 1 206 ? 13.500 0.993 10.544 1.00 45.50 206 ALA A O 1
ATOM 1576 N N . ASN A 1 207 ? 13.818 0.199 8.471 1.00 38.38 207 ASN A N 1
ATOM 1577 C CA . ASN A 1 207 ? 13.281 -1.134 8.715 1.00 38.38 207 ASN A CA 1
ATOM 1578 C C . ASN A 1 207 ? 14.342 -2.177 8.355 1.00 38.38 207 ASN A C 1
ATOM 1580 O O . ASN A 1 207 ? 14.646 -2.408 7.194 1.00 38.38 207 ASN A O 1
ATOM 1584 N N . SER A 1 208 ? 14.854 -2.825 9.404 1.00 39.19 208 SER A N 1
ATOM 1585 C CA . SER A 1 208 ? 15.758 -3.981 9.401 1.00 39.19 208 SER A CA 1
ATOM 1586 C C . SER A 1 208 ? 17.115 -3.764 8.730 1.00 39.19 208 SER A C 1
ATOM 1588 O O . SER A 1 208 ? 17.281 -3.901 7.524 1.00 39.19 208 SER A O 1
ATOM 1590 N N . ALA A 1 209 ? 18.126 -3.541 9.570 1.00 43.06 209 ALA A N 1
ATOM 1591 C CA . ALA A 1 209 ? 19.516 -3.789 9.228 1.00 43.06 209 ALA A CA 1
ATOM 1592 C C . ALA A 1 209 ? 19.700 -5.270 8.838 1.00 43.06 209 ALA A C 1
ATOM 1594 O O . ALA A 1 209 ? 19.987 -6.121 9.678 1.00 43.06 209 ALA A O 1
ATOM 1595 N N . VAL A 1 210 ? 19.547 -5.575 7.550 1.00 45.09 210 VAL A N 1
ATOM 1596 C CA . VAL A 1 210 ? 20.471 -6.502 6.903 1.00 45.09 210 VAL A CA 1
ATOM 1597 C C . VAL A 1 210 ? 21.752 -5.701 6.733 1.00 45.09 210 VAL A C 1
ATOM 1599 O O . VAL A 1 210 ? 21.728 -4.591 6.209 1.00 45.09 210 VAL A O 1
ATOM 1602 N N . VAL A 1 211 ? 22.827 -6.228 7.305 1.00 47.56 211 VAL A N 1
ATOM 1603 C CA . VAL A 1 211 ? 24.192 -5.700 7.292 1.00 47.56 211 VAL A CA 1
ATOM 1604 C C . VAL A 1 211 ? 24.474 -4.939 5.991 1.00 47.56 211 VAL A C 1
ATOM 1606 O O . VAL A 1 211 ? 24.597 -5.540 4.929 1.00 47.56 211 VAL A O 1
ATOM 1609 N N . ALA A 1 212 ? 24.550 -3.609 6.089 1.00 47.03 212 ALA A N 1
ATOM 1610 C CA . ALA A 1 212 ? 25.032 -2.753 5.018 1.00 47.03 212 ALA A CA 1
ATOM 1611 C C . ALA A 1 212 ? 26.553 -2.918 4.937 1.00 47.03 212 ALA A C 1
ATOM 1613 O O . ALA A 1 212 ? 27.325 -2.187 5.558 1.00 47.03 212 ALA A O 1
ATOM 1614 N N . GLU A 1 213 ? 26.962 -3.947 4.205 1.00 52.09 213 GLU A N 1
ATOM 1615 C CA . GLU A 1 213 ? 28.258 -4.001 3.542 1.00 52.09 213 GLU A CA 1
ATOM 1616 C C . GLU A 1 213 ? 28.328 -2.830 2.532 1.00 52.09 213 GLU A C 1
ATOM 1618 O O . GLU A 1 213 ? 27.281 -2.399 2.034 1.00 52.09 213 GLU A O 1
ATOM 1623 N N . PRO A 1 214 ? 29.504 -2.222 2.276 1.00 51.84 214 PRO A N 1
ATOM 1624 C CA . PRO A 1 214 ? 29.589 -1.019 1.456 1.00 51.84 214 PRO A CA 1
ATOM 1625 C C . PRO A 1 214 ? 28.986 -1.299 0.080 1.00 51.84 214 PRO A C 1
ATOM 1627 O O . PRO A 1 214 ? 29.331 -2.308 -0.529 1.00 51.84 214 PRO A O 1
ATOM 1630 N N . LEU A 1 215 ? 28.098 -0.412 -0.388 1.00 53.38 215 LEU A N 1
ATOM 1631 C CA . LEU A 1 215 ? 27.466 -0.486 -1.706 1.00 53.38 215 LEU A CA 1
ATOM 1632 C C . LEU A 1 215 ? 28.531 -0.527 -2.811 1.00 53.38 215 LEU A C 1
ATOM 1634 O O . LEU A 1 215 ? 28.934 0.503 -3.350 1.00 53.38 215 LEU A O 1
ATOM 1638 N N . ALA A 1 216 ? 28.966 -1.732 -3.159 1.00 59.97 216 ALA A N 1
ATOM 1639 C CA . ALA A 1 216 ? 29.412 -2.036 -4.500 1.00 59.97 216 ALA A CA 1
ATOM 1640 C C . ALA A 1 216 ? 28.188 -1.924 -5.420 1.00 59.97 216 ALA A C 1
ATOM 1642 O O . ALA A 1 216 ? 27.074 -2.281 -5.024 1.00 59.97 216 ALA A O 1
ATOM 1643 N N . ALA A 1 217 ? 28.381 -1.398 -6.630 1.00 60.84 217 ALA A N 1
ATOM 1644 C CA . ALA A 1 217 ? 27.352 -1.451 -7.662 1.00 60.84 217 ALA A CA 1
ATOM 1645 C C . ALA A 1 217 ? 26.839 -2.898 -7.796 1.00 60.84 217 ALA A C 1
ATOM 1647 O O . ALA A 1 217 ? 27.645 -3.825 -7.646 1.00 60.84 217 ALA A O 1
ATOM 1648 N N . PRO A 1 218 ? 25.532 -3.111 -8.042 1.00 64.88 218 PRO A N 1
ATOM 1649 C CA . PRO A 1 218 ? 25.008 -4.454 -8.249 1.00 64.88 218 PRO A CA 1
ATOM 1650 C C . PRO A 1 218 ? 25.843 -5.152 -9.327 1.00 64.88 218 PRO A C 1
ATOM 1652 O O . PRO A 1 218 ? 26.000 -4.644 -10.437 1.00 64.88 218 PRO A O 1
ATOM 1655 N N . SER A 1 219 ? 26.459 -6.280 -8.974 1.00 71.50 219 SER A N 1
ATOM 1656 C CA . SER A 1 219 ? 27.203 -7.083 -9.934 1.00 71.50 219 SER A CA 1
ATOM 1657 C C . SER A 1 219 ? 26.212 -7.900 -10.756 1.00 71.50 219 SER A C 1
ATOM 1659 O O . SER A 1 219 ? 25.357 -8.603 -10.218 1.00 71.50 219 SER A O 1
ATOM 1661 N N . PHE A 1 220 ? 26.322 -7.792 -12.076 1.00 81.06 220 PHE A N 1
ATOM 1662 C CA . PHE A 1 220 ? 25.502 -8.538 -13.025 1.00 81.06 220 PHE A CA 1
ATOM 1663 C C . PHE A 1 220 ? 26.372 -9.568 -13.744 1.00 81.06 220 PHE A C 1
ATOM 1665 O O . PHE A 1 220 ? 27.557 -9.328 -13.975 1.00 81.06 220 PHE A O 1
ATOM 1672 N N . GLU A 1 221 ? 25.799 -10.722 -14.084 1.00 84.62 221 GLU A N 1
ATOM 1673 C CA . GLU A 1 221 ? 26.549 -11.821 -14.709 1.00 84.62 221 GLU A CA 1
ATOM 1674 C C . GLU A 1 221 ? 26.924 -11.478 -16.152 1.00 84.62 221 GLU A C 1
ATOM 1676 O O . GLU A 1 221 ? 28.036 -11.757 -16.608 1.00 84.62 221 GLU A O 1
ATOM 1681 N N . HIS A 1 222 ? 25.998 -10.839 -16.868 1.00 89.56 222 HIS A N 1
ATOM 1682 C CA . HIS A 1 222 ? 26.172 -10.455 -18.261 1.00 89.56 222 HIS A CA 1
ATOM 1683 C C . HIS A 1 222 ? 25.598 -9.063 -18.516 1.00 89.56 222 HIS A C 1
ATOM 1685 O O . HIS A 1 222 ? 24.505 -8.750 -18.046 1.00 89.56 222 HIS A O 1
ATOM 1691 N N . SER A 1 223 ? 26.314 -8.252 -19.295 1.00 91.00 223 SER A N 1
ATOM 1692 C CA . SER A 1 223 ? 25.894 -6.909 -19.691 1.00 91.00 223 SER A CA 1
ATOM 1693 C C . SER A 1 223 ? 26.141 -6.672 -21.179 1.00 91.00 223 SER A C 1
ATOM 1695 O O . SER A 1 223 ? 27.152 -7.102 -21.739 1.00 91.00 223 SER A O 1
ATOM 1697 N N . VAL A 1 224 ? 25.200 -5.997 -21.838 1.00 92.38 224 VAL A N 1
ATOM 1698 C CA . VAL A 1 224 ? 25.325 -5.564 -23.233 1.00 92.38 224 VAL A CA 1
ATOM 1699 C C . VAL A 1 224 ? 24.815 -4.135 -23.352 1.00 92.38 224 VAL A C 1
ATOM 1701 O O . VAL A 1 224 ? 23.653 -3.855 -23.057 1.00 92.38 224 VAL A O 1
ATOM 1704 N N . SER A 1 225 ? 25.684 -3.242 -23.818 1.00 91.69 225 SER A N 1
ATOM 1705 C CA . SER A 1 225 ? 25.337 -1.850 -24.098 1.00 91.69 225 SER A CA 1
ATOM 1706 C C . SER A 1 225 ? 24.634 -1.721 -25.448 1.00 91.69 225 SER A C 1
ATOM 1708 O O . SER A 1 225 ? 25.040 -2.353 -26.428 1.00 91.69 225 SER A O 1
ATOM 1710 N N . MET A 1 226 ? 23.577 -0.913 -25.481 1.00 91.31 226 MET A N 1
ATOM 1711 C CA . MET A 1 226 ? 22.671 -0.750 -26.614 1.00 91.31 226 MET A CA 1
ATOM 1712 C C . MET A 1 226 ? 22.882 0.594 -27.322 1.00 91.31 226 MET A C 1
ATOM 1714 O O . MET A 1 226 ? 23.457 1.514 -26.741 1.00 91.31 226 MET A O 1
ATOM 1718 N N . PRO A 1 227 ? 22.423 0.757 -28.578 1.00 82.06 227 PRO A N 1
ATOM 1719 C CA . PRO A 1 227 ? 22.762 1.925 -29.398 1.00 82.06 227 PRO A CA 1
ATOM 1720 C C . PRO A 1 227 ? 22.159 3.239 -28.882 1.00 82.06 227 PRO A C 1
ATOM 1722 O O . PRO A 1 227 ? 22.654 4.308 -29.221 1.00 82.06 227 PRO A O 1
ATOM 1725 N N . ASP A 1 228 ? 21.105 3.156 -28.068 1.00 86.62 228 ASP A N 1
ATOM 1726 C CA . ASP A 1 228 ? 20.361 4.297 -27.522 1.00 86.62 228 ASP A CA 1
ATOM 1727 C C . ASP A 1 228 ? 20.698 4.560 -26.040 1.00 86.62 228 ASP A C 1
ATOM 1729 O O . ASP A 1 228 ? 19.844 4.947 -25.248 1.00 86.62 228 ASP A O 1
ATOM 1733 N N . ASN A 1 229 ? 21.952 4.297 -25.646 1.00 87.19 229 ASN A N 1
ATOM 1734 C CA . ASN A 1 229 ? 22.500 4.549 -24.304 1.00 87.19 229 ASN A CA 1
ATOM 1735 C C . ASN A 1 229 ? 21.758 3.858 -23.145 1.00 87.19 229 ASN A C 1
ATOM 1737 O O . ASN A 1 229 ? 21.788 4.341 -22.016 1.00 87.19 229 ASN A O 1
ATOM 1741 N N . TYR A 1 230 ? 21.115 2.723 -23.408 1.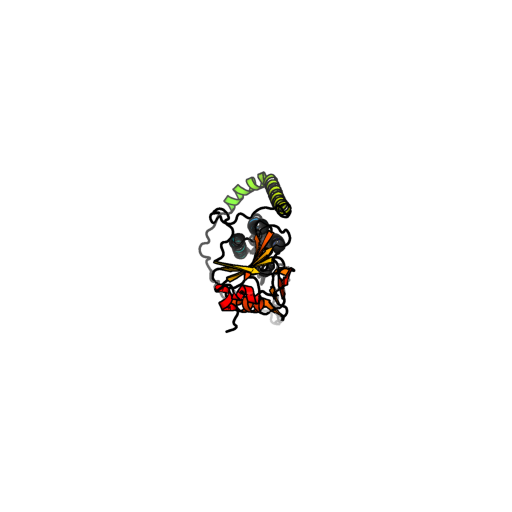00 92.31 230 TYR A N 1
ATOM 1742 C CA . TYR A 1 230 ? 20.630 1.818 -22.369 1.00 92.31 230 TYR A CA 1
ATOM 1743 C C . TYR A 1 230 ? 21.466 0.537 -22.371 1.00 92.31 230 TYR A C 1
ATOM 1745 O O . TYR A 1 230 ? 22.160 0.227 -23.338 1.00 92.31 230 TYR A O 1
ATO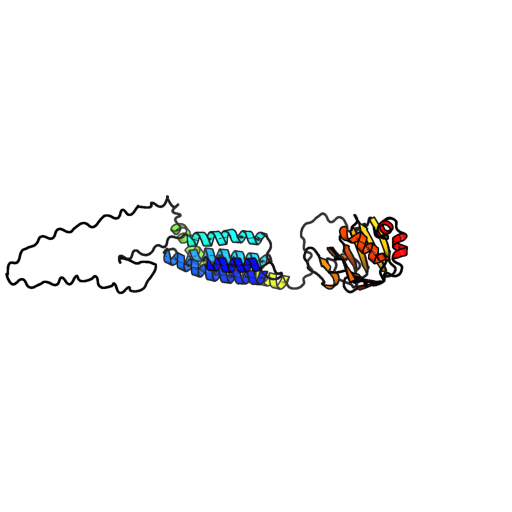M 1753 N N . GLU A 1 231 ? 21.409 -0.222 -21.290 1.00 93.12 231 GLU A N 1
ATOM 1754 C CA . GLU A 1 231 ? 22.095 -1.498 -21.153 1.00 93.12 231 GLU A CA 1
ATOM 1755 C C . GLU A 1 231 ? 21.087 -2.587 -20.817 1.00 93.12 231 GLU A C 1
ATOM 1757 O O . GLU A 1 231 ? 20.148 -2.385 -20.041 1.00 93.12 231 GLU A O 1
ATOM 1762 N N . LEU A 1 232 ? 21.287 -3.759 -21.413 1.00 93.44 232 LEU A N 1
ATOM 1763 C CA . LEU A 1 232 ? 20.616 -4.974 -20.988 1.00 93.44 232 LEU A CA 1
ATOM 1764 C C . LEU A 1 232 ? 21.556 -5.775 -20.107 1.00 93.44 232 LEU A C 1
ATOM 1766 O O . LEU A 1 232 ? 22.688 -6.081 -20.481 1.00 93.44 232 LEU A O 1
ATOM 1770 N N . LEU A 1 233 ? 21.048 -6.134 -18.943 1.00 93.75 233 LEU A N 1
ATOM 1771 C CA . LEU A 1 233 ? 21.756 -6.839 -17.898 1.00 93.75 233 LEU A CA 1
ATOM 1772 C C . LEU A 1 233 ? 21.011 -8.149 -17.634 1.00 93.75 233 LEU A C 1
ATOM 1774 O O . LEU A 1 233 ? 19.779 -8.185 -17.644 1.00 93.75 233 LEU A O 1
ATOM 1778 N N . LEU A 1 234 ? 21.754 -9.229 -17.416 1.00 91.62 234 LEU A N 1
ATOM 1779 C CA . LEU A 1 234 ? 21.200 -10.533 -17.065 1.00 91.62 234 LEU A CA 1
ATOM 1780 C C . LEU A 1 234 ? 21.769 -10.982 -15.721 1.00 91.62 234 LEU A C 1
ATOM 1782 O O . LEU A 1 234 ? 22.981 -10.910 -15.494 1.00 91.62 234 LEU A O 1
ATOM 1786 N N . ASN A 1 235 ? 20.885 -11.441 -14.840 1.00 89.81 235 ASN A N 1
ATOM 1787 C CA . ASN A 1 235 ? 21.246 -12.006 -13.546 1.00 89.81 235 ASN A CA 1
ATOM 1788 C C . ASN A 1 235 ? 20.262 -13.123 -13.189 1.00 89.81 235 ASN A C 1
ATOM 1790 O O . ASN A 1 235 ? 19.065 -12.851 -13.078 1.00 89.81 235 ASN A O 1
ATOM 1794 N N . GLN A 1 236 ? 20.746 -14.361 -13.027 1.00 83.94 236 GLN A N 1
ATOM 1795 C CA . GLN A 1 236 ? 19.900 -15.521 -12.694 1.00 83.94 236 GLN A CA 1
ATOM 1796 C C . GLN A 1 236 ? 18.678 -15.649 -13.628 1.00 83.94 236 GLN A C 1
ATOM 1798 O O . GLN A 1 236 ? 17.546 -15.810 -13.174 1.00 83.94 236 GLN A O 1
ATOM 1803 N N . ASP A 1 237 ? 18.902 -15.492 -14.937 1.00 82.88 237 ASP A N 1
ATOM 1804 C CA . ASP A 1 237 ? 17.882 -15.470 -16.002 1.00 82.88 237 ASP A CA 1
ATOM 1805 C C . ASP A 1 237 ? 16.849 -14.325 -15.934 1.00 82.88 237 ASP A C 1
ATOM 1807 O O . ASP A 1 237 ? 15.994 -14.205 -16.814 1.00 82.88 237 ASP A O 1
ATOM 1811 N N . GLY A 1 238 ? 16.930 -13.435 -14.944 1.00 90.38 238 GLY A N 1
ATOM 1812 C CA . GLY A 1 238 ? 16.154 -12.201 -14.887 1.00 90.38 238 GLY A CA 1
ATOM 1813 C C . GLY A 1 238 ? 16.753 -11.126 -15.790 1.00 90.38 238 GLY A C 1
ATOM 1814 O O . GLY A 1 238 ? 17.934 -10.790 -15.666 1.00 90.38 238 GLY A O 1
ATOM 1815 N N . LEU A 1 239 ? 15.936 -10.574 -16.689 1.00 94.75 239 LEU A N 1
ATOM 1816 C CA . LEU A 1 239 ? 16.323 -9.432 -17.512 1.00 94.75 239 LEU A CA 1
ATOM 1817 C C . LEU A 1 239 ? 16.200 -8.132 -16.718 1.00 94.75 239 LEU A C 1
ATOM 1819 O O . LEU A 1 239 ? 15.194 -7.876 -16.052 1.00 94.75 239 LEU A O 1
ATOM 1823 N N . ILE A 1 240 ? 17.212 -7.285 -16.845 1.00 95.38 240 ILE A N 1
ATOM 1824 C CA . ILE A 1 240 ? 17.242 -5.956 -16.257 1.00 95.38 240 ILE A CA 1
ATOM 1825 C C . ILE A 1 240 ? 17.583 -4.958 -17.363 1.00 95.38 240 ILE A C 1
ATOM 1827 O O . ILE A 1 240 ? 18.500 -5.178 -18.152 1.00 95.38 240 ILE A O 1
ATOM 1831 N N . VAL A 1 241 ? 16.827 -3.867 -17.430 1.00 95.31 241 VAL A N 1
ATOM 1832 C CA . VAL A 1 241 ? 17.086 -2.751 -18.348 1.00 95.31 241 VAL A CA 1
ATOM 1833 C C . VAL A 1 241 ? 17.621 -1.592 -17.521 1.00 95.31 241 VAL A C 1
ATOM 1835 O O . VAL A 1 241 ? 16.927 -1.138 -16.611 1.00 95.31 241 VAL A O 1
ATOM 1838 N N . ALA A 1 242 ? 18.828 -1.125 -17.830 1.00 94.75 242 ALA A N 1
ATOM 1839 C CA . ALA A 1 242 ? 19.439 0.032 -17.189 1.00 94.75 242 ALA A CA 1
ATOM 1840 C C . ALA A 1 242 ? 19.519 1.207 -18.166 1.00 94.75 242 ALA A C 1
ATOM 1842 O O . ALA A 1 242 ? 19.931 1.026 -19.308 1.00 94.75 242 ALA A O 1
ATOM 1843 N N . TRP A 1 243 ? 19.131 2.409 -17.745 1.00 94.62 243 TRP A N 1
ATOM 1844 C CA . TRP A 1 243 ? 19.265 3.606 -18.579 1.00 94.62 243 TRP A CA 1
ATOM 1845 C C . TRP A 1 243 ? 19.516 4.861 -17.736 1.00 94.62 243 TRP A C 1
ATOM 1847 O O . TRP A 1 243 ? 19.033 4.955 -16.604 1.00 94.62 243 TRP A O 1
ATOM 1857 N N . PRO A 1 244 ? 20.251 5.851 -18.266 1.00 92.50 244 PRO A N 1
ATOM 1858 C CA . PRO A 1 244 ? 20.323 7.168 -17.658 1.00 92.50 244 PRO A CA 1
ATOM 1859 C C . PRO A 1 244 ? 18.977 7.871 -17.862 1.00 92.50 244 PRO A C 1
ATOM 1861 O O . PRO A 1 244 ? 18.483 7.969 -18.986 1.00 92.50 244 PRO A O 1
ATOM 1864 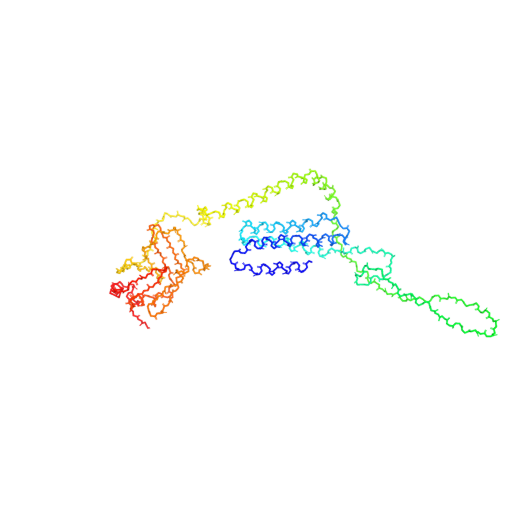N N . GLY A 1 245 ? 18.369 8.352 -16.784 1.00 86.50 245 GLY A N 1
ATOM 1865 C CA . GLY A 1 245 ? 17.114 9.097 -16.856 1.00 86.50 245 GLY A CA 1
ATOM 1866 C C . GLY A 1 245 ? 17.212 10.432 -16.137 1.00 86.50 245 GLY A C 1
ATOM 1867 O O . GLY A 1 245 ? 18.282 10.854 -15.699 1.00 86.50 245 GLY A O 1
ATOM 1868 N N . ASP A 1 246 ? 16.071 11.099 -16.016 1.00 84.94 246 ASP A N 1
ATOM 1869 C CA . ASP A 1 246 ? 15.957 12.352 -15.284 1.00 84.94 246 ASP A CA 1
ATOM 1870 C C . ASP A 1 246 ? 16.370 12.172 -13.817 1.00 84.94 246 ASP A C 1
ATOM 1872 O O . ASP A 1 246 ? 16.164 11.112 -13.212 1.00 84.94 246 ASP A O 1
ATOM 1876 N N . MET A 1 247 ? 16.928 13.241 -13.243 1.00 79.31 247 MET A N 1
ATOM 1877 C CA . MET A 1 247 ? 17.308 13.299 -11.834 1.00 79.31 247 MET A CA 1
ATOM 1878 C C . MET A 1 247 ? 16.069 13.089 -10.958 1.00 79.31 247 MET A C 1
ATOM 1880 O O . MET A 1 247 ? 15.234 13.981 -10.802 1.00 79.31 247 MET A O 1
ATOM 1884 N N . ALA A 1 248 ? 15.973 11.899 -10.378 1.00 80.88 248 ALA A N 1
ATOM 1885 C CA . ALA A 1 248 ? 14.935 11.490 -9.449 1.00 80.88 248 ALA A CA 1
ATOM 1886 C C . ALA A 1 248 ? 15.575 11.121 -8.100 1.00 80.88 248 ALA A C 1
ATOM 1888 O O . ALA A 1 248 ? 16.758 10.770 -8.061 1.00 80.88 248 ALA A O 1
ATOM 1889 N N . PRO A 1 249 ? 14.834 11.229 -6.982 1.00 82.56 249 PRO A N 1
ATOM 1890 C CA . PRO A 1 249 ? 15.335 10.766 -5.695 1.00 82.56 249 PRO A CA 1
ATOM 1891 C C . PRO A 1 249 ? 15.672 9.272 -5.766 1.00 82.56 249 PRO A C 1
ATOM 1893 O O . PRO A 1 249 ? 14.923 8.494 -6.357 1.00 82.56 249 PRO A O 1
ATOM 1896 N N . GLU A 1 250 ? 16.797 8.890 -5.158 1.00 88.31 250 GLU A N 1
ATOM 1897 C CA . GLU A 1 250 ? 17.210 7.489 -5.038 1.00 88.31 250 GLU A CA 1
ATOM 1898 C C . GLU A 1 250 ? 16.102 6.656 -4.384 1.00 88.31 250 GLU A C 1
ATOM 1900 O O . GLU A 1 250 ? 15.480 7.083 -3.406 1.00 88.31 250 GLU A O 1
ATOM 1905 N N . GLY A 1 251 ? 15.881 5.452 -4.910 1.00 89.50 251 GLY A N 1
ATOM 1906 C CA . GLY A 1 251 ? 14.881 4.524 -4.390 1.00 89.50 251 GLY A CA 1
ATOM 1907 C C . GLY A 1 251 ? 13.914 4.007 -5.446 1.00 89.50 251 GLY A C 1
ATOM 1908 O O . GLY A 1 251 ? 14.161 4.063 -6.648 1.00 89.50 251 GLY A O 1
ATOM 1909 N N . GLU A 1 252 ? 12.810 3.433 -4.983 1.00 91.81 252 GLU A N 1
ATOM 1910 C CA . GLU A 1 252 ? 11.860 2.718 -5.829 1.00 91.81 252 GLU A CA 1
ATOM 1911 C C . GLU A 1 252 ? 10.901 3.677 -6.556 1.00 91.81 252 GLU A C 1
ATOM 1913 O O . GLU A 1 252 ? 10.148 4.422 -5.929 1.00 91.81 252 GLU A O 1
ATOM 1918 N N . LEU A 1 253 ? 10.893 3.626 -7.891 1.00 91.88 253 LEU A N 1
ATOM 1919 C CA . LEU A 1 253 ? 9.945 4.351 -8.744 1.00 91.88 253 LEU A CA 1
ATOM 1920 C C . LEU A 1 253 ? 8.656 3.576 -8.984 1.00 91.88 253 LEU A C 1
ATOM 1922 O O . LEU A 1 253 ? 7.602 4.183 -9.179 1.00 91.88 253 LEU A O 1
ATOM 1926 N N . TRP A 1 254 ? 8.728 2.246 -9.025 1.00 94.38 254 TRP A N 1
ATOM 1927 C CA . TRP A 1 254 ? 7.578 1.384 -9.273 1.00 94.38 254 TRP A CA 1
ATOM 1928 C C . TRP A 1 254 ? 7.769 0.002 -8.655 1.00 94.38 254 TRP A C 1
ATOM 1930 O O . TRP A 1 254 ? 8.814 -0.619 -8.838 1.00 94.38 254 TRP A O 1
ATOM 1940 N N . SER A 1 255 ? 6.711 -0.512 -8.023 1.00 94.50 255 SER A N 1
ATOM 1941 C CA . SER A 1 255 ? 6.628 -1.888 -7.529 1.00 94.50 255 SER A CA 1
ATOM 1942 C C . SER A 1 255 ? 5.462 -2.631 -8.142 1.00 94.50 255 SER A C 1
ATOM 1944 O O . SER A 1 255 ? 4.314 -2.185 -8.060 1.00 94.50 255 SER A O 1
ATOM 1946 N N . LEU A 1 256 ? 5.704 -3.856 -8.599 1.00 92.81 256 LEU A N 1
ATOM 1947 C CA . LEU A 1 256 ? 4.622 -4.798 -8.848 1.00 92.81 256 LEU A CA 1
ATOM 1948 C C . LEU A 1 256 ? 4.001 -5.317 -7.545 1.00 92.81 256 LEU A C 1
ATOM 1950 O O . LEU A 1 256 ? 2.789 -5.514 -7.493 1.00 92.81 256 LEU A O 1
ATOM 1954 N N . LEU A 1 257 ? 4.809 -5.515 -6.498 1.00 91.25 257 LEU A N 1
ATOM 1955 C CA . LEU A 1 257 ? 4.357 -6.099 -5.230 1.00 91.25 257 LEU A CA 1
ATOM 1956 C C . LEU A 1 257 ? 3.393 -5.177 -4.479 1.00 91.25 257 LEU A C 1
ATOM 1958 O O . LEU A 1 257 ? 2.343 -5.622 -4.020 1.00 91.25 257 LEU A O 1
ATOM 1962 N N . THR A 1 258 ? 3.728 -3.890 -4.374 1.00 89.50 258 THR A N 1
ATOM 1963 C CA . THR A 1 258 ? 2.873 -2.897 -3.704 1.00 89.50 258 THR A CA 1
ATOM 1964 C C . THR A 1 258 ? 1.849 -2.267 -4.651 1.00 89.50 258 THR A C 1
ATOM 1966 O O . THR A 1 258 ? 0.884 -1.661 -4.184 1.00 89.50 258 THR A O 1
ATOM 1969 N N . ALA A 1 259 ? 2.040 -2.403 -5.971 1.00 89.94 259 ALA A N 1
ATOM 1970 C CA . ALA A 1 259 ? 1.310 -1.675 -7.013 1.00 89.94 259 ALA A CA 1
ATOM 1971 C C . ALA A 1 259 ? 1.348 -0.141 -6.833 1.00 89.94 259 ALA A C 1
ATOM 1973 O O . ALA A 1 259 ? 0.457 0.570 -7.310 1.00 89.94 259 ALA A O 1
ATOM 1974 N N . GLN A 1 260 ? 2.369 0.362 -6.132 1.00 88.56 260 GLN A N 1
ATOM 1975 C CA . GLN A 1 260 ? 2.614 1.781 -5.895 1.00 88.56 260 GLN A CA 1
ATOM 1976 C C . GLN A 1 260 ? 3.769 2.281 -6.766 1.00 88.56 260 GLN A C 1
ATOM 1978 O O . GLN A 1 260 ? 4.611 1.508 -7.223 1.00 88.56 260 GLN A O 1
ATOM 1983 N N . GLY A 1 261 ? 3.779 3.593 -7.000 1.00 90.31 261 GLY A N 1
ATOM 1984 C CA . GLY A 1 261 ? 4.785 4.272 -7.808 1.00 90.31 261 GLY A CA 1
ATOM 1985 C C . GLY A 1 261 ? 4.221 4.909 -9.076 1.00 90.31 261 GLY A C 1
ATOM 1986 O O . GLY A 1 261 ? 3.010 5.123 -9.224 1.00 90.31 261 GLY A O 1
ATOM 1987 N N . GLU A 1 262 ? 5.113 5.241 -10.004 1.00 90.12 262 GLU A N 1
ATOM 1988 C CA . GLU A 1 262 ? 4.763 5.958 -11.219 1.00 90.12 262 GLU A CA 1
ATOM 1989 C C . GLU A 1 262 ? 4.035 5.056 -12.223 1.00 90.12 262 GLU A C 1
ATOM 1991 O O . GLU A 1 262 ? 4.545 4.048 -12.709 1.00 90.12 262 GLU A O 1
ATOM 1996 N N . ARG A 1 263 ? 2.821 5.461 -12.618 1.00 91.00 263 ARG A N 1
ATOM 1997 C CA . ARG A 1 263 ? 1.981 4.680 -13.544 1.00 91.00 263 ARG A CA 1
ATOM 1998 C C . ARG A 1 263 ? 2.621 4.463 -14.916 1.00 91.00 263 ARG A C 1
ATOM 2000 O O . ARG A 1 263 ? 2.268 3.497 -15.591 1.00 91.00 263 ARG A O 1
ATOM 2007 N N . ARG A 1 264 ? 3.528 5.351 -15.335 1.00 92.50 264 ARG A N 1
ATOM 2008 C CA . ARG A 1 264 ? 4.267 5.250 -16.604 1.00 92.50 264 ARG A CA 1
ATOM 2009 C C . ARG A 1 264 ? 5.302 4.124 -16.586 1.00 92.50 264 ARG A C 1
ATOM 2011 O O . ARG A 1 264 ? 5.618 3.588 -17.641 1.00 92.50 264 ARG A O 1
ATOM 2018 N N . CYS A 1 265 ? 5.770 3.726 -15.406 1.00 93.25 265 CYS A N 1
ATOM 2019 C CA . CYS A 1 265 ? 6.704 2.620 -15.212 1.00 93.25 265 CYS A CA 1
ATOM 2020 C C . CYS A 1 265 ? 6.022 1.253 -15.097 1.00 93.25 265 CYS A C 1
ATOM 2022 O O . CYS A 1 265 ? 6.694 0.238 -14.979 1.00 93.25 265 CYS A O 1
ATOM 2024 N N . ARG A 1 266 ? 4.686 1.193 -15.150 1.00 95.25 266 ARG A N 1
ATOM 2025 C CA . ARG A 1 266 ? 3.933 -0.051 -14.941 1.00 95.25 266 ARG A CA 1
ATOM 2026 C C . ARG A 1 266 ? 4.101 -1.077 -16.061 1.00 95.25 266 ARG A C 1
ATOM 2028 O O . ARG A 1 266 ? 3.868 -2.257 -15.821 1.00 95.25 266 ARG A O 1
ATOM 2035 N N . VAL A 1 267 ? 4.385 -0.639 -17.286 1.00 95.56 267 VAL A N 1
ATOM 2036 C CA . VAL A 1 267 ? 4.417 -1.501 -18.475 1.00 95.56 267 VAL A CA 1
ATOM 2037 C C . VAL A 1 267 ? 5.509 -1.020 -19.426 1.00 95.56 267 VAL A C 1
ATOM 2039 O O . VAL A 1 267 ? 5.568 0.169 -19.734 1.00 95.56 267 VAL A O 1
ATOM 2042 N N . ALA A 1 268 ? 6.322 -1.953 -19.915 1.00 95.69 268 ALA A N 1
ATOM 2043 C CA . ALA A 1 268 ? 7.150 -1.780 -21.099 1.00 95.69 268 ALA A CA 1
ATOM 2044 C C . ALA A 1 268 ? 6.323 -2.166 -22.331 1.00 95.69 268 ALA A C 1
ATOM 2046 O O . ALA A 1 268 ? 5.866 -3.305 -22.433 1.00 95.69 268 ALA A O 1
ATOM 2047 N N . ARG A 1 269 ? 6.098 -1.224 -23.250 1.00 96.25 269 ARG A N 1
ATOM 2048 C CA . ARG A 1 269 ? 5.268 -1.434 -24.446 1.00 96.25 269 ARG A CA 1
ATOM 2049 C C . ARG A 1 269 ? 6.118 -1.375 -25.706 1.00 96.25 269 ARG A C 1
ATOM 2051 O O . ARG A 1 269 ? 6.794 -0.379 -25.934 1.00 96.25 269 ARG A O 1
ATOM 2058 N N . PHE A 1 270 ? 6.034 -2.406 -26.534 1.00 95.44 270 PHE A N 1
ATOM 2059 C CA . PHE A 1 270 ? 6.720 -2.486 -27.820 1.00 95.44 270 PHE A CA 1
ATOM 2060 C C . PHE A 1 270 ? 5.826 -1.996 -28.966 1.00 95.44 270 PHE A C 1
ATOM 2062 O O . PHE A 1 270 ? 4.596 -1.966 -28.869 1.00 95.44 270 PHE A O 1
ATOM 2069 N N . ASN A 1 271 ? 6.446 -1.624 -30.087 1.00 93.00 271 ASN A N 1
ATOM 2070 C CA . ASN A 1 271 ? 5.752 -1.083 -31.263 1.00 93.00 271 ASN A CA 1
ATOM 2071 C C . ASN A 1 271 ? 4.737 -2.038 -31.932 1.00 93.00 271 ASN A C 1
ATOM 2073 O O . ASN A 1 271 ? 3.857 -1.594 -32.664 1.00 93.00 271 ASN A O 1
ATOM 2077 N N . ASN A 1 272 ? 4.852 -3.340 -31.692 1.00 89.00 272 ASN A N 1
ATOM 2078 C CA . ASN A 1 272 ? 3.934 -4.393 -32.139 1.00 89.00 272 ASN A CA 1
ATOM 2079 C C . ASN A 1 272 ? 2.727 -4.587 -31.197 1.00 89.00 272 ASN A C 1
ATOM 2081 O O . ASN A 1 272 ? 1.878 -5.432 -31.476 1.00 89.00 272 ASN A O 1
ATOM 2085 N N . GLY A 1 273 ? 2.673 -3.858 -30.079 1.00 92.00 273 GLY A N 1
ATOM 2086 C CA . GLY A 1 273 ? 1.649 -3.997 -29.050 1.00 92.00 273 GLY A CA 1
ATOM 2087 C C . GLY A 1 273 ? 1.938 -5.057 -27.984 1.00 92.00 273 GLY A C 1
ATOM 2088 O O . GLY A 1 273 ? 1.070 -5.261 -27.138 1.00 92.00 273 GLY A O 1
ATOM 2089 N N . THR A 1 274 ? 3.106 -5.721 -27.980 1.00 94.62 274 THR A N 1
ATOM 2090 C CA . THR A 1 274 ? 3.480 -6.583 -26.845 1.00 94.62 274 THR A CA 1
ATOM 2091 C C . THR A 1 274 ? 3.805 -5.735 -25.621 1.00 94.62 274 THR A C 1
ATOM 2093 O O . THR A 1 274 ? 4.370 -4.641 -25.712 1.00 94.62 274 THR A O 1
ATOM 2096 N N . GLU A 1 275 ? 3.384 -6.231 -24.461 1.00 95.62 275 GLU A N 1
ATOM 2097 C CA . GLU A 1 275 ? 3.488 -5.537 -23.186 1.00 95.62 275 GLU A CA 1
ATOM 2098 C C . GLU A 1 275 ? 4.125 -6.460 -22.153 1.00 95.62 275 GLU A C 1
ATOM 2100 O O . GLU A 1 275 ? 3.632 -7.562 -21.921 1.00 95.62 275 GLU A O 1
ATOM 2105 N N . TYR A 1 276 ? 5.182 -5.979 -21.504 1.00 95.94 276 TYR A N 1
ATOM 2106 C CA . TYR A 1 276 ? 5.866 -6.683 -20.422 1.00 95.94 276 TYR A CA 1
ATOM 2107 C C . TYR A 1 276 ? 5.799 -5.859 -19.149 1.00 95.94 276 TYR A C 1
ATOM 2109 O O . TYR A 1 276 ? 5.854 -4.625 -19.176 1.00 95.94 276 TYR A O 1
ATOM 2117 N N . ARG A 1 277 ? 5.656 -6.535 -18.012 1.00 95.25 277 ARG A N 1
ATOM 2118 C CA . ARG A 1 277 ? 5.479 -5.866 -16.729 1.00 95.25 277 ARG A CA 1
ATOM 2119 C C . ARG A 1 277 ? 6.769 -5.933 -15.910 1.00 95.25 277 ARG A C 1
ATOM 2121 O O . ARG A 1 277 ? 7.159 -7.031 -15.522 1.00 95.25 277 ARG A O 1
ATOM 2128 N N . PRO A 1 278 ? 7.393 -4.791 -15.578 1.00 95.94 278 PRO A N 1
ATOM 2129 C CA . PRO A 1 278 ? 8.496 -4.792 -14.636 1.00 95.94 278 PRO A CA 1
ATOM 2130 C C . PRO A 1 278 ? 7.998 -5.168 -13.237 1.00 95.94 278 PRO A C 1
ATOM 2132 O O . PRO A 1 278 ? 6.942 -4.718 -12.776 1.00 95.94 278 PRO A O 1
ATOM 2135 N N . VAL A 1 279 ? 8.790 -5.995 -12.563 1.00 95.25 279 VAL A N 1
ATOM 2136 C CA . VAL A 1 279 ? 8.6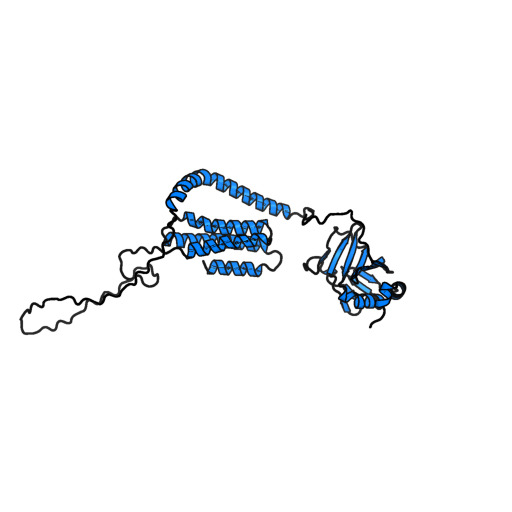12 -6.394 -11.165 1.00 95.25 279 VAL A CA 1
ATOM 2137 C C . VAL A 1 279 ? 8.933 -5.221 -10.243 1.00 95.25 279 VAL A C 1
ATOM 2139 O O . VAL A 1 279 ? 8.208 -4.979 -9.280 1.00 95.25 279 VAL A O 1
ATOM 2142 N N . LYS A 1 280 ? 9.998 -4.481 -10.556 1.00 95.00 280 LYS A N 1
ATOM 2143 C CA . LYS A 1 280 ? 10.453 -3.313 -9.804 1.00 95.00 280 LYS A CA 1
ATOM 2144 C C . LYS A 1 280 ? 11.179 -2.346 -10.737 1.00 95.00 280 LYS A C 1
ATOM 2146 O O . LYS A 1 280 ? 11.866 -2.796 -11.651 1.00 95.00 280 LYS A O 1
ATOM 2151 N N . VAL A 1 281 ? 11.045 -1.047 -10.497 1.00 95.38 281 VAL A N 1
ATOM 2152 C CA . VAL A 1 281 ? 11.890 -0.008 -11.096 1.00 95.38 281 VAL A CA 1
ATOM 2153 C C . VAL A 1 281 ? 12.487 0.831 -9.978 1.00 95.38 281 VAL A C 1
ATOM 2155 O O . VAL A 1 281 ? 11.746 1.284 -9.109 1.00 95.38 281 VAL A O 1
ATOM 2158 N N . GLU A 1 282 ? 13.798 1.043 -9.993 1.00 94.38 282 GLU A N 1
ATOM 2159 C CA . GLU A 1 282 ? 14.502 1.837 -8.981 1.00 94.38 282 GLU A CA 1
ATOM 2160 C C . GLU A 1 282 ? 15.550 2.766 -9.596 1.00 94.38 282 GLU A C 1
ATOM 2162 O O . GLU A 1 282 ? 16.081 2.497 -10.672 1.00 94.38 282 GLU A O 1
ATOM 2167 N N . VAL A 1 283 ? 15.840 3.857 -8.892 1.00 93.69 283 VAL A N 1
ATOM 2168 C CA . VAL A 1 283 ? 16.867 4.843 -9.235 1.00 93.69 283 VAL A CA 1
ATOM 2169 C C . VAL A 1 283 ? 18.039 4.647 -8.298 1.00 93.69 283 VAL A C 1
ATOM 2171 O O . VAL A 1 283 ? 17.883 4.713 -7.075 1.00 93.69 283 VAL A O 1
ATOM 2174 N N . TRP A 1 284 ? 19.209 4.412 -8.876 1.00 89.12 284 TRP A N 1
ATOM 2175 C CA . TRP A 1 284 ? 20.447 4.265 -8.129 1.00 89.12 284 TRP A CA 1
ATOM 2176 C C . TRP A 1 284 ? 21.194 5.594 -7.995 1.00 89.12 284 TRP A C 1
ATOM 2178 O O . TRP A 1 284 ? 20.890 6.579 -8.677 1.00 89.12 284 TRP A O 1
ATOM 2188 N N . LYS A 1 285 ? 22.217 5.593 -7.133 1.00 74.69 285 LYS A N 1
ATOM 2189 C CA . LYS A 1 285 ? 23.238 6.648 -7.076 1.00 74.69 285 LYS A CA 1
ATOM 2190 C C . LYS A 1 285 ? 23.753 6.884 -8.495 1.00 74.69 285 LYS A C 1
ATOM 2192 O O . LYS A 1 285 ? 24.037 5.915 -9.190 1.00 74.69 285 LYS A O 1
ATOM 2197 N N . ASP A 1 286 ? 23.791 8.148 -8.912 1.00 79.12 286 ASP A N 1
ATOM 2198 C CA . ASP A 1 286 ? 24.112 8.631 -10.271 1.00 79.12 286 ASP A CA 1
ATOM 2199 C C . ASP A 1 286 ? 22.927 8.776 -11.248 1.00 79.12 286 ASP A C 1
ATOM 2201 O O . ASP A 1 286 ? 23.130 9.123 -12.410 1.00 79.12 286 ASP A O 1
ATOM 2205 N N . GLY A 1 287 ? 21.679 8.584 -10.796 1.00 83.62 287 GLY A N 1
ATOM 2206 C CA . GLY A 1 287 ? 20.488 8.846 -11.624 1.00 83.62 287 GLY A CA 1
ATOM 2207 C C . GLY A 1 287 ? 20.240 7.791 -12.709 1.00 83.62 287 GLY A C 1
ATOM 2208 O O . GLY A 1 287 ? 19.498 8.029 -13.664 1.00 83.62 287 GLY A O 1
ATOM 2209 N N . VAL A 1 288 ? 20.863 6.620 -12.564 1.00 91.12 288 VAL A N 1
ATOM 2210 C CA . VAL A 1 288 ? 20.636 5.459 -13.428 1.00 91.12 288 VAL A CA 1
ATOM 2211 C C . VAL A 1 288 ? 19.402 4.713 -12.939 1.00 91.12 288 VAL A C 1
ATOM 2213 O O . VAL A 1 288 ? 19.287 4.363 -11.763 1.00 91.12 288 VAL A O 1
ATOM 2216 N N . HIS A 1 289 ? 18.479 4.468 -13.859 1.00 94.19 289 HIS A N 1
ATOM 2217 C CA . HIS A 1 289 ? 17.240 3.746 -13.618 1.00 94.19 289 HIS A CA 1
ATOM 2218 C C . HIS A 1 289 ? 17.446 2.278 -13.965 1.00 94.19 289 HIS A C 1
ATOM 2220 O O . HIS A 1 289 ? 17.988 1.970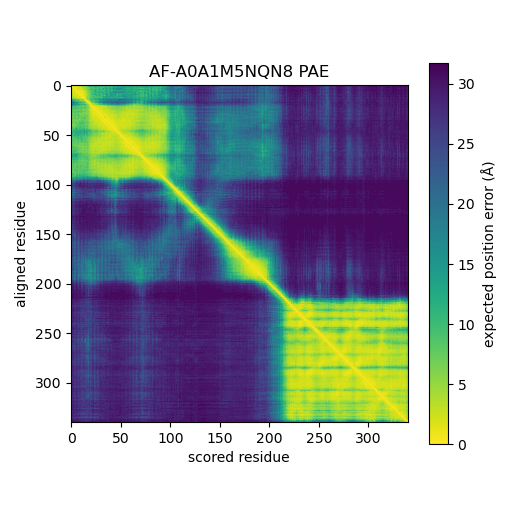 -15.024 1.00 94.19 289 HIS A O 1
ATOM 2226 N N . TYR A 1 290 ? 16.983 1.383 -13.100 1.00 94.69 290 TYR A N 1
ATOM 2227 C CA . TYR A 1 290 ? 17.008 -0.061 -13.301 1.00 94.69 290 TYR A CA 1
ATOM 2228 C C . TYR A 1 290 ? 15.584 -0.598 -13.280 1.00 94.69 290 TYR A C 1
ATOM 2230 O O . TYR A 1 290 ? 14.880 -0.453 -12.281 1.00 94.69 290 TYR A O 1
ATOM 2238 N N . ALA A 1 291 ? 15.162 -1.254 -14.358 1.00 95.88 291 ALA A N 1
ATOM 2239 C CA . ALA A 1 291 ? 13.900 -1.980 -14.417 1.00 95.88 291 ALA A CA 1
ATOM 2240 C C . ALA A 1 291 ? 14.150 -3.486 -14.422 1.00 95.88 291 ALA A C 1
ATOM 2242 O O . ALA A 1 291 ? 14.772 -4.015 -15.339 1.00 95.88 291 ALA A O 1
ATOM 2243 N N . TYR A 1 292 ? 13.621 -4.165 -13.410 1.00 95.44 292 TYR A N 1
ATOM 2244 C CA . TYR A 1 292 ? 13.729 -5.606 -13.219 1.00 95.44 292 TYR A CA 1
ATOM 2245 C C . TYR A 1 292 ? 12.514 -6.308 -13.813 1.00 95.44 292 TYR A C 1
ATOM 2247 O O . TYR A 1 292 ? 11.376 -5.950 -13.495 1.00 95.44 292 TYR A O 1
ATOM 2255 N N . PHE A 1 293 ? 12.743 -7.341 -14.616 1.00 95.75 293 PHE A N 1
ATOM 2256 C CA . PHE A 1 293 ? 11.698 -8.159 -15.224 1.00 95.75 293 PHE A CA 1
ATOM 2257 C C . PHE A 1 293 ? 11.709 -9.586 -14.673 1.00 95.75 293 PHE A C 1
ATOM 2259 O O . PHE A 1 293 ? 12.678 -10.048 -14.071 1.00 95.75 293 PHE A O 1
ATOM 2266 N N . SER A 1 294 ? 10.584 -10.277 -14.849 1.00 93.19 294 SER A N 1
ATOM 2267 C CA . SER A 1 294 ? 10.447 -11.677 -14.456 1.00 93.19 294 SER A CA 1
ATOM 2268 C C . SER A 1 294 ? 11.318 -12.568 -15.352 1.00 93.19 294 SER A C 1
ATOM 2270 O O . SER A 1 294 ? 11.258 -12.402 -16.572 1.00 93.19 294 SER A O 1
ATOM 2272 N N . PRO A 1 295 ? 12.032 -13.572 -14.804 1.00 92.94 295 PRO A N 1
ATOM 2273 C CA . PRO A 1 295 ? 12.753 -14.565 -15.607 1.00 92.94 295 PRO A CA 1
ATOM 2274 C C . PRO A 1 295 ? 11.866 -15.300 -16.621 1.00 92.94 295 PRO A C 1
ATOM 2276 O O . PRO A 1 295 ? 12.341 -15.755 -17.657 1.00 92.94 295 PRO A O 1
ATOM 2279 N N . LEU A 1 296 ? 10.559 -15.393 -16.341 1.00 93.06 296 LEU A N 1
ATOM 2280 C CA . LEU A 1 296 ? 9.583 -15.995 -17.250 1.00 93.06 296 LEU A CA 1
ATOM 2281 C C . LEU A 1 296 ? 9.437 -15.204 -18.559 1.00 93.06 296 LEU A C 1
ATOM 2283 O O . LEU A 1 296 ? 9.234 -15.801 -19.611 1.00 93.06 296 LEU A O 1
ATOM 2287 N N . ASP A 1 297 ? 9.562 -13.878 -18.484 1.00 93.06 297 ASP A N 1
ATOM 2288 C CA . ASP A 1 297 ? 9.348 -12.969 -19.611 1.00 93.06 297 ASP A CA 1
ATOM 2289 C C . ASP A 1 297 ? 10.648 -12.690 -20.386 1.00 93.06 297 ASP A C 1
ATOM 2291 O O . ASP A 1 297 ? 10.605 -12.162 -21.497 1.00 93.06 297 ASP A O 1
ATOM 2295 N N . THR A 1 298 ? 11.813 -13.055 -19.833 1.00 93.69 298 THR A N 1
ATOM 2296 C CA . THR A 1 298 ? 13.140 -12.747 -20.390 1.00 93.69 298 THR A CA 1
ATOM 2297 C C . THR A 1 298 ? 13.301 -13.201 -21.838 1.00 93.69 298 THR A C 1
ATOM 2299 O O . THR A 1 298 ? 13.769 -12.428 -22.671 1.00 93.69 298 THR A O 1
ATOM 2302 N N . ALA A 1 299 ? 12.914 -14.437 -22.163 1.00 93.00 299 AL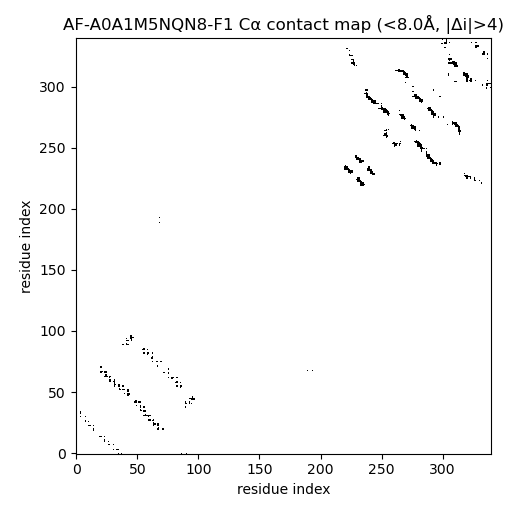A A N 1
ATOM 2303 C CA . ALA A 1 299 ? 13.124 -14.984 -23.503 1.00 93.00 299 ALA A CA 1
ATOM 2304 C C . ALA A 1 299 ? 12.341 -14.208 -24.573 1.00 93.00 299 ALA A C 1
ATOM 2306 O O . ALA A 1 299 ? 12.908 -13.806 -25.591 1.00 93.00 299 ALA A O 1
ATOM 2307 N N . ASP A 1 300 ? 11.056 -13.963 -24.318 1.00 93.56 300 ASP A N 1
ATOM 2308 C CA . ASP A 1 300 ? 10.183 -13.242 -25.243 1.00 93.56 300 ASP A CA 1
ATOM 2309 C C . ASP A 1 300 ? 10.556 -11.755 -25.318 1.00 93.56 300 ASP A C 1
ATOM 2311 O O . ASP A 1 300 ? 10.607 -11.183 -26.410 1.00 93.56 300 ASP A O 1
ATOM 2315 N N . MET A 1 301 ? 10.916 -11.143 -24.184 1.00 94.19 301 MET A N 1
ATOM 2316 C CA . MET A 1 301 ? 11.321 -9.742 -24.140 1.00 94.19 301 MET A CA 1
ATOM 2317 C C . MET A 1 301 ? 12.653 -9.505 -24.860 1.00 94.19 301 MET A C 1
ATOM 2319 O O . MET A 1 301 ? 12.736 -8.581 -25.663 1.00 94.19 301 MET A O 1
ATOM 2323 N N . VAL A 1 302 ? 13.684 -10.336 -24.651 1.00 93.81 302 VAL A N 1
ATOM 2324 C CA . VAL A 1 302 ? 14.962 -10.213 -25.384 1.00 93.81 302 VAL A CA 1
ATOM 2325 C C . VAL A 1 302 ? 14.755 -10.439 -26.883 1.00 93.81 302 VAL A C 1
ATOM 2327 O O . VAL A 1 302 ? 15.353 -9.737 -27.702 1.00 93.81 302 VAL A O 1
ATOM 2330 N N . PHE A 1 303 ? 13.882 -11.376 -27.263 1.00 93.50 303 PHE A N 1
ATOM 2331 C CA . PHE A 1 303 ? 13.524 -11.581 -28.664 1.00 93.50 303 PHE A CA 1
ATOM 2332 C C . PHE A 1 303 ? 12.851 -10.342 -29.273 1.00 93.50 303 PHE A C 1
ATOM 2334 O O . PHE A 1 303 ? 13.217 -9.922 -30.374 1.00 93.50 303 PHE A O 1
ATOM 2341 N N . ASP A 1 304 ? 11.900 -9.728 -28.565 1.00 93.81 304 ASP A N 1
ATOM 2342 C CA . ASP A 1 304 ? 11.270 -8.488 -29.014 1.00 93.81 304 ASP A CA 1
ATOM 2343 C C . ASP A 1 304 ? 12.280 -7.324 -29.047 1.00 93.81 304 ASP A C 1
ATOM 2345 O O . ASP A 1 304 ? 12.297 -6.568 -30.015 1.00 93.81 304 ASP A O 1
ATOM 2349 N N . VAL A 1 305 ? 13.208 -7.213 -28.094 1.00 93.06 305 VAL A N 1
ATOM 2350 C CA . VAL A 1 305 ? 14.302 -6.222 -28.165 1.00 93.06 305 VAL A CA 1
ATOM 2351 C C . VAL A 1 305 ? 15.160 -6.423 -29.422 1.00 93.06 305 VAL A C 1
ATOM 2353 O O . VAL A 1 305 ? 15.531 -5.451 -30.072 1.00 93.06 305 VAL A O 1
ATOM 2356 N N . ALA A 1 306 ? 15.437 -7.669 -29.813 1.00 92.00 306 ALA A N 1
ATOM 2357 C CA . ALA A 1 306 ? 16.230 -7.966 -31.004 1.00 92.00 306 ALA A CA 1
ATOM 2358 C C . ALA A 1 306 ? 15.494 -7.687 -32.328 1.00 92.00 306 ALA A C 1
ATOM 2360 O O . ALA A 1 306 ? 16.139 -7.375 -33.326 1.00 92.00 306 ALA A O 1
ATOM 2361 N N . MET A 1 307 ? 14.169 -7.855 -32.369 1.00 90.25 307 MET A N 1
ATOM 2362 C CA . MET A 1 307 ? 13.395 -7.883 -33.622 1.00 90.25 307 MET A CA 1
ATOM 2363 C C . MET A 1 307 ? 12.516 -6.652 -33.855 1.00 90.25 307 MET A C 1
ATOM 2365 O O . MET A 1 307 ? 12.005 -6.464 -34.963 1.00 90.25 307 MET A O 1
ATOM 2369 N N . ARG A 1 308 ? 12.252 -5.850 -32.821 1.00 90.31 308 ARG A N 1
ATOM 2370 C CA . ARG A 1 308 ? 11.342 -4.700 -32.900 1.00 90.31 308 ARG A CA 1
ATOM 2371 C C . ARG A 1 308 ? 12.094 -3.404 -33.175 1.00 90.31 308 ARG A C 1
ATOM 2373 O O . ARG A 1 308 ? 13.314 -3.368 -33.226 1.00 90.31 308 ARG A O 1
ATOM 2380 N N . GLY A 1 309 ? 11.331 -2.341 -33.429 1.00 87.81 309 GLY A N 1
ATOM 2381 C CA . GLY A 1 309 ? 11.884 -1.030 -33.784 1.00 87.81 309 GLY A CA 1
ATOM 2382 C C . GLY A 1 309 ? 12.077 -0.106 -32.583 1.00 87.81 309 GLY A C 1
ATOM 2383 O O . GLY A 1 309 ? 13.070 0.610 -32.509 1.00 87.81 309 GLY A O 1
ATOM 2384 N N . ASN A 1 310 ? 11.133 -0.117 -31.641 1.00 93.81 310 ASN A N 1
ATOM 2385 C CA . ASN A 1 310 ? 11.214 0.657 -30.408 1.00 93.81 310 ASN A CA 1
ATOM 2386 C C . ASN A 1 310 ? 10.374 0.018 -29.294 1.00 93.81 310 ASN A C 1
ATOM 2388 O O . ASN A 1 310 ? 9.461 -0.774 -29.567 1.00 93.81 310 ASN A O 1
ATOM 2392 N N . PHE A 1 311 ? 10.679 0.401 -28.057 1.00 95.06 311 PHE A N 1
ATOM 2393 C CA . PHE A 1 311 ? 9.825 0.164 -26.898 1.00 95.06 311 PHE A CA 1
ATOM 2394 C C . PHE A 1 311 ? 9.777 1.400 -26.000 1.00 95.06 311 PHE A C 1
ATOM 2396 O O . PHE A 1 311 ? 10.682 2.229 -26.021 1.00 95.06 311 PHE A O 1
ATOM 2403 N N . SER A 1 312 ? 8.716 1.530 -25.209 1.00 95.19 312 SER A N 1
ATOM 2404 C CA . SER A 1 312 ? 8.549 2.614 -24.244 1.00 95.19 312 SER A CA 1
ATOM 2405 C C . SER A 1 312 ? 8.431 2.084 -22.821 1.00 95.19 312 SER A C 1
ATOM 2407 O O . SER A 1 312 ? 7.654 1.155 -22.592 1.00 95.19 312 SER A O 1
ATOM 2409 N N . LEU A 1 313 ? 9.132 2.705 -21.872 1.00 95.12 313 LEU A N 1
ATOM 2410 C CA . LEU A 1 313 ? 9.117 2.366 -20.446 1.00 95.12 313 LEU A CA 1
ATOM 2411 C C . LEU A 1 313 ? 9.335 3.634 -19.607 1.00 95.12 313 LEU A C 1
ATOM 2413 O O . LEU A 1 313 ? 10.177 4.457 -19.944 1.00 95.12 313 LEU A O 1
ATOM 2417 N N . CYS A 1 314 ? 8.568 3.813 -18.524 1.00 92.19 314 CYS A N 1
ATOM 2418 C CA . CYS A 1 314 ? 8.687 4.973 -17.622 1.00 92.19 314 CYS A CA 1
ATOM 2419 C C . CYS A 1 314 ? 8.531 6.346 -18.307 1.00 92.19 314 CYS A C 1
ATOM 2421 O O . CYS A 1 314 ? 8.974 7.361 -17.787 1.00 92.19 314 CYS A O 1
ATOM 2423 N N . GLY A 1 315 ? 7.874 6.401 -19.470 1.00 91.19 315 GLY A N 1
ATOM 2424 C CA . GLY A 1 315 ? 7.749 7.626 -20.269 1.00 91.19 315 GLY A CA 1
ATOM 2425 C C . GLY A 1 315 ? 8.908 7.879 -21.239 1.00 91.19 315 GLY A C 1
ATOM 2426 O O . GLY A 1 315 ? 8.789 8.771 -22.075 1.00 91.19 315 GLY A O 1
ATOM 2427 N N . TYR A 1 316 ? 9.964 7.066 -21.196 1.00 93.19 316 TYR A N 1
ATOM 2428 C CA . TYR A 1 316 ? 11.045 7.059 -22.180 1.00 93.19 316 TYR A CA 1
ATOM 2429 C C . TYR A 1 316 ? 10.687 6.156 -23.357 1.00 93.19 316 TYR A C 1
ATOM 2431 O O . TYR A 1 316 ? 9.921 5.202 -23.208 1.00 93.19 316 TYR A O 1
ATOM 2439 N N . THR A 1 317 ? 11.228 6.467 -24.533 1.00 94.12 317 THR A N 1
ATOM 2440 C CA . THR A 1 317 ? 11.112 5.640 -25.740 1.00 94.12 317 THR A CA 1
ATOM 2441 C C . THR A 1 317 ? 12.513 5.309 -26.218 1.00 94.12 317 THR A C 1
ATOM 2443 O O . THR A 1 317 ? 13.282 6.226 -26.480 1.00 94.12 317 THR A O 1
ATOM 2446 N N . PHE A 1 318 ? 12.813 4.020 -26.333 1.00 93.75 318 PHE A N 1
ATOM 2447 C CA . PHE A 1 318 ? 14.125 3.501 -26.688 1.00 93.75 318 PHE A CA 1
ATOM 2448 C C . PHE A 1 318 ? 14.110 2.945 -28.109 1.00 93.75 318 PHE A C 1
ATOM 2450 O O . PHE A 1 318 ? 13.233 2.149 -28.472 1.00 93.75 318 PHE A O 1
ATOM 2457 N N . GLY A 1 319 ? 15.092 3.347 -28.909 1.00 92.75 319 GLY A N 1
ATOM 2458 C CA . GLY A 1 319 ? 15.362 2.784 -30.225 1.00 92.75 319 GLY A CA 1
ATOM 2459 C C . GLY A 1 319 ? 16.014 1.402 -30.129 1.00 92.75 319 GLY A C 1
ATOM 2460 O O . GLY A 1 319 ? 16.963 1.193 -29.379 1.00 92.75 319 GLY A O 1
ATOM 2461 N N . LEU A 1 320 ? 15.518 0.453 -30.924 1.00 91.00 320 LEU A N 1
ATOM 2462 C CA . LEU A 1 320 ? 16.022 -0.929 -30.983 1.00 91.00 320 LEU A CA 1
ATOM 2463 C C . LEU A 1 320 ? 16.812 -1.228 -32.270 1.00 91.00 320 LEU A C 1
ATOM 2465 O O . LEU A 1 320 ? 17.209 -2.361 -32.545 1.00 91.00 320 LEU A O 1
ATOM 2469 N N . SER A 1 321 ? 17.039 -0.209 -33.099 1.00 87.19 321 SER A N 1
ATOM 2470 C CA . SER A 1 321 ? 17.777 -0.343 -34.354 1.00 87.19 321 SER A CA 1
ATOM 2471 C C . SER A 1 321 ? 19.212 -0.804 -34.094 1.00 87.19 321 SER A C 1
ATOM 2473 O O . SER A 1 321 ? 20.004 -0.059 -33.529 1.00 87.19 321 SER A O 1
ATOM 2475 N N . GLY A 1 322 ? 19.562 -2.014 -34.536 1.00 85.56 322 GLY A N 1
ATOM 2476 C CA . GLY A 1 322 ? 20.901 -2.592 -34.350 1.00 85.56 322 GLY A CA 1
ATOM 2477 C C . GLY A 1 322 ? 21.074 -3.434 -33.080 1.00 85.56 322 GLY A C 1
ATOM 2478 O O . GLY A 1 322 ? 22.118 -4.066 -32.918 1.00 85.56 322 GLY A O 1
ATOM 2479 N N . SER A 1 323 ? 20.048 -3.539 -32.225 1.00 89.94 323 SER A N 1
ATOM 2480 C CA . SER A 1 323 ? 20.085 -4.384 -31.018 1.00 89.94 323 SER A CA 1
ATOM 2481 C C . SER A 1 323 ? 20.302 -5.868 -31.344 1.00 89.94 323 SER A C 1
ATOM 2483 O O . SER A 1 323 ? 20.935 -6.593 -30.580 1.00 89.94 323 SER A O 1
ATOM 2485 N N . MET A 1 324 ? 19.841 -6.329 -32.512 1.00 90.12 324 MET A N 1
ATOM 2486 C CA . MET A 1 324 ? 20.010 -7.712 -32.971 1.00 90.12 324 MET A CA 1
ATOM 2487 C C . MET A 1 324 ? 21.476 -8.149 -33.060 1.00 90.12 324 MET A C 1
ATOM 2489 O O . MET A 1 324 ? 21.816 -9.259 -32.646 1.00 90.12 324 MET A O 1
ATOM 2493 N N . ASP A 1 325 ? 22.338 -7.292 -33.605 1.00 90.25 325 ASP A N 1
ATOM 2494 C CA . ASP A 1 325 ? 23.741 -7.628 -33.846 1.00 90.25 325 ASP A CA 1
ATOM 2495 C C . ASP A 1 325 ? 24.530 -7.653 -32.534 1.00 90.25 325 ASP A C 1
ATOM 2497 O O . ASP A 1 325 ? 25.329 -8.562 -32.303 1.00 90.25 325 ASP A O 1
ATOM 2501 N N . GLN A 1 326 ? 24.230 -6.722 -31.625 1.00 90.56 326 GLN A N 1
ATOM 2502 C CA . GLN A 1 326 ? 24.827 -6.678 -30.290 1.00 90.56 326 GLN A CA 1
ATOM 2503 C C . GLN A 1 326 ? 24.414 -7.884 -29.435 1.00 90.56 326 GLN A C 1
ATOM 2505 O O . GLN A 1 326 ? 25.267 -8.532 -28.828 1.00 90.56 326 GLN A O 1
ATOM 2510 N N . LEU A 1 327 ? 23.126 -8.248 -29.443 1.00 90.44 327 LEU A N 1
ATOM 2511 C CA . LEU A 1 327 ? 22.618 -9.403 -28.693 1.00 90.44 327 LEU A CA 1
ATOM 2512 C C . LEU A 1 327 ? 23.173 -10.730 -29.216 1.00 90.44 327 LEU A C 1
ATOM 2514 O O . LEU A 1 327 ? 23.460 -11.630 -28.431 1.00 90.44 327 LEU A O 1
ATOM 2518 N N . ARG A 1 328 ? 23.360 -10.863 -30.535 1.00 89.75 328 ARG A N 1
ATOM 2519 C CA . ARG A 1 328 ? 23.985 -12.051 -31.137 1.00 89.75 328 ARG A CA 1
ATOM 2520 C C . ARG A 1 328 ? 25.471 -12.168 -30.822 1.00 89.75 328 ARG A C 1
ATOM 2522 O O . ARG A 1 328 ? 25.975 -13.288 -30.757 1.00 89.75 328 ARG A O 1
ATOM 2529 N N . GLY A 1 329 ? 26.156 -11.041 -30.640 1.00 87.44 329 GLY A N 1
ATOM 2530 C CA . GLY A 1 329 ? 27.569 -11.005 -30.267 1.00 87.44 329 GLY A CA 1
ATOM 2531 C C . GLY A 1 329 ? 27.844 -11.526 -28.854 1.00 87.44 329 GLY A C 1
ATOM 2532 O O . GLY A 1 329 ? 28.953 -11.985 -28.588 1.00 87.44 329 GLY A O 1
ATOM 2533 N N . HIS A 1 330 ? 26.846 -11.508 -27.963 1.00 90.81 330 HIS A N 1
ATOM 2534 C CA . HIS A 1 330 ? 27.003 -11.939 -26.576 1.00 90.81 330 HIS A CA 1
ATOM 2535 C C . HIS A 1 330 ? 26.394 -13.338 -26.341 1.00 90.81 330 HIS A C 1
ATOM 2537 O O . HIS A 1 330 ? 25.186 -13.515 -26.511 1.00 90.81 330 HIS A O 1
ATOM 2543 N N . PRO A 1 331 ? 27.168 -14.347 -25.885 1.00 88.56 331 PRO A N 1
ATOM 2544 C CA . PRO A 1 331 ? 26.726 -15.747 -25.857 1.00 88.56 331 PRO A CA 1
ATOM 2545 C C . PRO A 1 331 ? 25.480 -15.985 -24.993 1.00 88.56 331 PRO A C 1
ATOM 2547 O O . PRO A 1 331 ? 24.599 -16.738 -25.398 1.00 88.56 331 PRO A O 1
ATOM 2550 N N . ALA A 1 332 ? 25.372 -15.310 -23.845 1.00 88.25 332 ALA A N 1
ATOM 2551 C CA . ALA A 1 332 ? 24.211 -15.420 -22.959 1.00 88.25 332 ALA A CA 1
ATOM 2552 C C . ALA A 1 332 ? 22.908 -14.903 -23.598 1.00 88.25 332 ALA A C 1
ATOM 2554 O O . ALA A 1 332 ? 21.857 -15.520 -23.454 1.00 88.25 332 ALA A O 1
ATOM 2555 N N . PHE A 1 333 ? 22.978 -13.805 -24.357 1.00 90.19 333 PHE A N 1
ATOM 2556 C CA . PHE A 1 333 ? 21.813 -13.201 -25.004 1.00 90.19 333 PHE A CA 1
ATOM 2557 C C . PHE A 1 333 ? 21.472 -13.874 -26.336 1.00 90.19 333 PHE A C 1
ATOM 2559 O O . PHE A 1 333 ? 20.298 -13.980 -26.693 1.00 90.19 333 PHE A O 1
ATOM 2566 N N . ALA A 1 334 ? 22.474 -14.403 -27.043 1.00 88.62 334 ALA A N 1
ATOM 2567 C CA . ALA A 1 334 ? 22.298 -15.094 -28.316 1.00 88.62 334 ALA A CA 1
ATOM 2568 C C . ALA A 1 334 ? 21.305 -16.267 -28.223 1.00 88.62 334 ALA A C 1
ATOM 2570 O O . ALA A 1 334 ? 20.572 -16.517 -29.185 1.00 88.62 334 ALA A O 1
ATOM 2571 N N . LEU A 1 335 ? 21.224 -16.934 -27.064 1.00 88.12 335 LEU A N 1
ATOM 2572 C CA . LEU A 1 335 ? 20.272 -18.018 -26.789 1.00 88.12 335 LEU A CA 1
ATOM 2573 C C . LEU A 1 335 ? 18.806 -17.581 -26.927 1.00 88.12 335 LEU A C 1
ATOM 2575 O O . LEU A 1 335 ? 17.976 -18.374 -27.371 1.00 88.12 335 LEU A O 1
ATOM 2579 N N . TYR A 1 336 ? 18.506 -16.323 -26.604 1.00 89.31 336 TYR A N 1
ATOM 2580 C CA . TYR A 1 336 ? 17.158 -15.751 -26.624 1.00 89.31 336 TYR A CA 1
ATO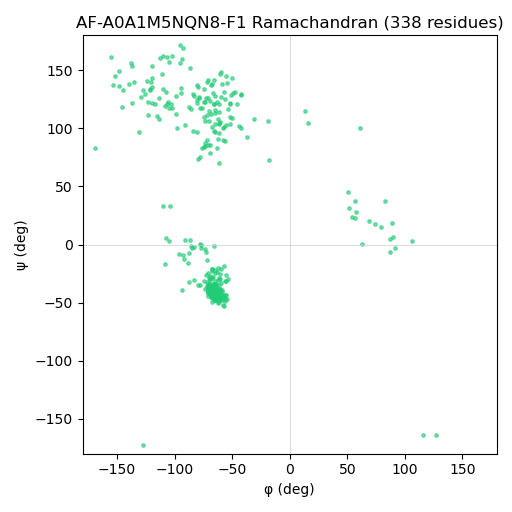M 2581 C C . TYR A 1 336 ? 16.809 -15.073 -27.960 1.00 89.31 336 TYR A C 1
ATOM 2583 O O . TYR A 1 336 ? 15.656 -14.752 -28.223 1.00 89.31 336 TYR A O 1
ATOM 2591 N N . THR A 1 337 ? 17.779 -14.905 -28.866 1.00 86.44 337 THR A N 1
ATOM 2592 C CA . THR A 1 337 ? 17.543 -14.280 -30.188 1.00 86.44 337 THR A CA 1
ATOM 2593 C C . THR A 1 337 ? 16.861 -15.202 -31.207 1.00 86.44 337 THR A C 1
ATOM 2595 O O . THR A 1 337 ? 16.575 -14.789 -32.335 1.00 86.44 337 THR A O 1
ATO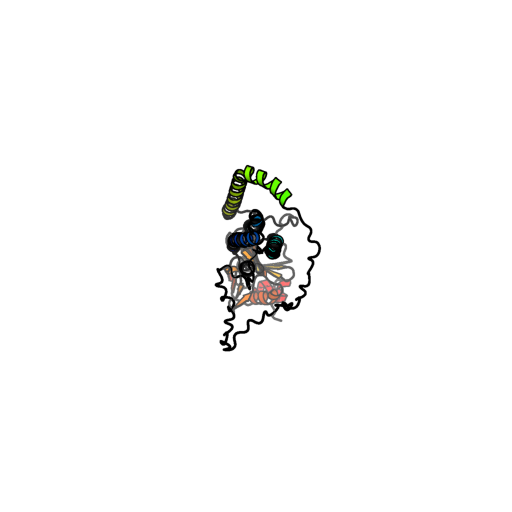M 2598 N N . ARG A 1 338 ? 16.598 -16.463 -30.843 1.00 82.62 338 ARG A N 1
ATOM 2599 C CA . ARG A 1 338 ? 15.869 -17.431 -31.668 1.00 82.62 338 ARG A CA 1
ATOM 2600 C C . ARG A 1 338 ? 14.594 -17.834 -30.947 1.00 82.62 338 ARG A C 1
ATOM 2602 O O . ARG A 1 338 ? 14.655 -18.388 -29.854 1.00 82.62 338 ARG A O 1
ATOM 2609 N N . LYS A 1 339 ? 13.451 -17.597 -31.586 1.00 72.69 339 LYS A N 1
ATOM 2610 C CA . LYS A 1 339 ? 12.165 -18.074 -31.081 1.00 72.69 339 LYS A CA 1
ATOM 2611 C C . LYS A 1 339 ? 12.157 -19.605 -31.137 1.00 72.69 339 LYS A C 1
ATOM 2613 O O . LYS A 1 339 ? 12.409 -20.159 -32.209 1.00 72.69 339 LYS A O 1
ATOM 2618 N N . ARG A 1 340 ? 11.971 -20.255 -29.986 1.00 60.06 340 ARG A N 1
ATOM 2619 C CA . ARG A 1 340 ? 11.785 -21.710 -29.915 1.00 60.06 340 ARG A CA 1
ATOM 2620 C C . ARG A 1 340 ? 10.407 -22.113 -30.412 1.00 60.06 340 ARG A C 1
ATOM 2622 O O . ARG A 1 340 ? 9.462 -21.312 -30.232 1.00 60.06 340 ARG A O 1
#

Secondary structure (DSSP, 8-state):
-HHHHHHHHHHHHGGGSTTTHHHHHHHHHHHHHHHHHHHHHHHHHTT--GGGHHHHHHHHHHHHHHHHHHTT-GGGGGGHHHHHHHHHHHHSS-------S-S---TT--S-----------------SS--------PPP-------------------HHHHHHHHHHHHHHHHHHHHHHHHHHHHHHHHHHHHTTS----------------PPPP-SEEEE-TTS-EEEEETTEEEEEEE-S---SEEEEETTT--B-GGGS-EEETTS-EE--SEEEE-TTSEEEEE--TTTHHHHHHHHHH-SEEEETTEEEE-TTHHHHHHHSHHHHTTSS--

Foldseek 3Di:
DVVLVVVLVVLVVVPPDPPCLVVNLVSLLVSLVVQLVLLLVLCVQLVHPSVLSVQLSVLSNVLSLCSNLVVNDPVSVVSVVSNVVSVVVSVPRDRPPPPPVDDDPPDDDPDPPPDPPPPPPPPVDDDDPDDDDDDDDDDDDDPDDPPPPPPDPDDDPPPPVVVVCVVVVVVCVVCVVVVVVVVVVVVVVSVVVVVVVPPPDPDDPPDDDPDCDDDDDDDFPDWFAAPQAWIWTAHPLKIKIKHQDDDDPWFWQAAPVVRDHDPQQQWKAFPVGDIFGFRTWTADPPRMIMTIGDSVCSLVVLLCLQPGQWIGHSNDIDGSVPVNVRLCVDPVSVVSNDDD